Protein 9BHB (pdb70)

InterPro domains:
  IPR004258 Duffy-binding-like domain [PF03011] (583-726)
  IPR004258 Duffy-binding-like domain [PF03011] (2846-2983)
  IPR008602 Duffy-antigen binding domain [PF05424] (123-313)
  IPR008602 Duffy-antigen binding domain [PF05424] (848-1027)
  IPR008602 Duffy-antigen binding domain [PF05424] (1349-1520)
  IPR008602 Duffy-antigen binding domain [PF05424] (1757-1921)
  IPR008602 Duffy-antigen binding domain [PF05424] (2308-2536)
  IPR029210 Plasmodium falciparum erythrocyte membrane protein-1, N-terminal segment [PF15447] (22-56)
  IPR029211 Plasmodium falciparum erythrocyte membrane protein 1, acidic terminal segment [PF15445] (3129-3553)
  IPR041480 Cysteine-rich interdomain region 1 gamma [PF18562] (2778-2829)
  IPR042202 Duffy-antigen binding superfamily [G3DSA:1.20.1310.20] (93-287)
  IPR042202 Duffy-antigen binding superfamily [G3DSA:1.20.1310.20] (812-1019)
  IPR042202 Duffy-antigen binding superfamily [G3DSA:1.20.1310.20] (1307-1506)
  IPR042202 Duffy-antigen binding superfamily [G3DSA:1.20.1310.20] (1717-1913)
  IPR042202 Duffy-antigen binding superfamily [G3DSA:1.20.1310.20] (2254-2545)
  IPR044932 Plasmodium falciparum erythrocyte membrane protein 1, acidic terminal segment superfamily [G3DSA:1.10.1900.40] (3273-3331)
  IPR044932 Plasmodium falciparum erythrocyte membrane protein 1, acidic terminal segment superfamily [G3DSA:1.10.1900.40] (3382-3453)
  IPR049158 PfEMP1, CIDRalpha1 domain [PF21807] (514-568)
  IPR054595 Duffy-binding-like domain, C-terminal subdomain [PF22672] (317-472)
  IPR054595 Duffy-binding-like domain, C-terminal subdomain [PF22672] (1941-2045)

Foldseek 3Di:
DAWEKDAADEDAAQDKDKIKIADDDDQLLQWKKFKWWFAVPPDIHTAWIAGSANPDIDGDPVCPPFWDWDADRVRRMIMIIGGRHHQRRQTKMKMFIFDPDPVRGDGDDIHPIYGYHYD/DAWEWVQAEAAAAAQAKDKTKIFAPFWFFQQKWKWWAFPPDDIDTAGGRLADGDPPHDPQFGWDDTTRMIMTMGGRHDPRRQTWMKMWGQGPDPPTDTDIYPTHGYHHHDD/DLVVVVLVLVLVVLLVLLVVVVPLVVLVVVLVVSVVVVVVSPPPQLDDARPPSVCVNCVPVVDCVSVVVSVVLLVVLVVVVCNNVVSVSVSSVVVSVD

Sequence (328 aa):
VQLVQSGGALVRPGGSLRLSCAASGFDFSDFEMNWVRQAPGKGLEWISYISKISAASFYADSVEGRFTISRDNTKNLLWLEMTSLRDEDTAVYYCARDLPGYLERVFDLWGQGTLVSVSIVLTQSPATLSLSPGEDATLSCRASQSVGSALAWYQHRPGQSPRLLIYDASTRATGIPARFSGSGSGTEFTLTVSSLTSEDFAVYYCQEYKNSVPPTWTFGQGTKVEIKRTSFYAFFDLWVKNLLIDSINWKNNCKCFENWAKTKENEWKKVKYKKLNNHFQGYFFHVMKELNKEEKWYKLMEDLKEKIDSSNGAIKVLFDHLKDIAER

GO terms:
  GO:0050839 cell adhesion molecule binding (F, TAS)
  GO:0020002 host cell plasma membrane (C, TAS)
  GO:0020030 infected host cell surface knob (C, TAS)
  GO:0020013 symbiont-mediated perturbation of host erythrocyte aggregation (P, TAS)
  GO:0020033 antigenic variation (P, TAS)
  GO:0020035 adhesion of symbiont to microvasculature (P, TAS)
  GO:0098609 cell-cell adhesion (P, TAS)

Solvent-accessible surface area: 15665 Å² total; per-residue (Å²): 109,101,7,64,13,62,28,51,40,117,16,156,64,59,24,82,36,156,2,28,0,38,6,59,67,44,92,2,44,72,28,4,0,0,0,0,27,28,27,96,90,164,9,9,56,14,0,0,0,3,0,46,74,66,13,8,48,24,55,11,138,53,0,113,85,20,4,64,6,36,24,38,55,113,131,54,37,0,54,0,49,2,74,52,3,120,101,116,1,39,0,33,0,16,0,0,22,1,32,81,35,9,45,55,2,0,0,30,41,18,2,107,14,3,98,0,31,19,74,26,95,2,59,12,67,30,47,78,39,58,31,38,73,52,49,96,4,86,5,24,0,127,6,70,101,80,16,22,60,18,0,0,0,0,1,28,44,103,86,91,29,4,56,5,0,0,53,40,1,76,39,116,3,143,66,12,62,86,67,2,56,12,64,27,77,32,55,88,1,38,0,52,0,35,66,3,62,97,93,2,22,2,33,0,9,0,0,0,10,45,74,28,5,56,13,50,13,43,20,7,128,18,0,85,1,57,84,100,213,184,118,123,141,51,105,23,14,97,24,0,22,68,0,0,21,50,0,2,79,92,51,99,157,66,162,86,7,90,100,39,13,113,68,26,44,73,65,22,139,171,27,147,178,148,26,9,64,93,26,0,54,4,0,0,5,26,0,0,106,98,20,98,127,11,126,47,3,103,100,0,10,64,34,0,94,110,46,38,110,92,81,150,56,1,0,100,27,0,10,53,11,0,140,58,43,12,124,202

Structure (mmCIF, N/CA/C/O backbone):
data_9BHB
#
_entry.id   9BHB
#
_cell.length_a   1.00
_cell.length_b   1.00
_cell.length_c   1.00
_cell.angle_alpha   90.00
_cell.angle_beta   90.00
_cell.angle_gamma   90.00
#
_symmetry.space_group_name_H-M   'P 1'
#
loop_
_entity.id
_entity.type
_entity.pdbx_description
1 polymer 'C74 heavy chain'
2 polymer 'C74 kappa chain'
3 polymer 'Erythrocyte membrane protein 1, PfEMP1'
#
loop_
_atom_site.group_PDB
_atom_site.id
_atom_site.type_symbol
_atom_site.label_atom_id
_atom_site.label_alt_id
_atom_site.label_comp_id
_atom_site.label_asym_id
_atom_site.label_entity_id
_atom_site.label_seq_id
_atom_site.pdbx_PDB_ins_code
_atom_site.Cartn_x
_atom_site.Cartn_y
_atom_site.Cartn_z
_atom_site.occupancy
_atom_site.B_iso_or_equiv
_atom_site.auth_seq_id
_atom_site.auth_comp_id
_atom_site.auth_asym_id
_atom_site.auth_atom_id
_atom_site.pdbx_PDB_model_num
ATOM 1 N N . VAL A 1 2 ? 108.594 129.788 133.035 1.00 49.81 2 VAL H N 1
ATOM 2 C CA . VAL A 1 2 ? 110.014 129.486 132.907 1.00 47.72 2 VAL H CA 1
ATOM 3 C C . VAL A 1 2 ? 110.615 129.068 134.259 1.00 47.31 2 VAL H C 1
ATOM 4 O O . VAL A 1 2 ? 110.525 129.786 135.256 1.00 50.06 2 VAL H O 1
ATOM 8 N N . GLN A 1 3 ? 111.209 127.876 134.280 1.00 43.39 3 GLN H N 1
ATOM 9 C CA . GLN A 1 3 ? 111.644 127.247 135.519 1.00 42.81 3 GLN H CA 1
ATOM 10 C C . GLN A 1 3 ? 112.594 126.108 135.185 1.00 42.72 3 GLN H C 1
ATOM 11 O O . GLN A 1 3 ? 112.342 125.344 134.254 1.00 47.45 3 GLN H O 1
ATOM 17 N N . LEU A 1 4 ? 113.683 126.002 135.945 1.00 39.40 4 LEU H N 1
ATOM 18 C CA . LEU A 1 4 ? 114.647 124.911 135.812 1.00 37.43 4 LEU H CA 1
ATOM 19 C C . LEU A 1 4 ? 114.813 124.250 137.173 1.00 37.48 4 LEU H C 1
ATOM 20 O O . LEU A 1 4 ? 115.402 124.838 138.084 1.00 38.19 4 LEU H O 1
ATOM 25 N N . VAL A 1 5 ? 114.306 123.027 137.307 1.00 38.77 5 VAL H N 1
ATOM 26 C CA . VAL A 1 5 ? 114.283 122.305 138.575 1.00 37.24 5 VAL H CA 1
ATOM 27 C C . VAL A 1 5 ? 115.293 121.171 138.491 1.00 41.90 5 VAL H C 1
ATOM 28 O O . VAL A 1 5 ? 115.203 120.314 137.605 1.00 44.64 5 VAL H O 1
ATOM 32 N N . GLN A 1 6 ? 116.243 121.155 139.419 1.00 41.07 6 GLN H N 1
ATOM 33 C CA . GLN A 1 6 ? 117.324 120.185 139.389 1.00 39.59 6 GLN H CA 1
ATOM 34 C C . GLN A 1 6 ? 116.952 118.950 140.207 1.00 41.14 6 GLN H C 1
ATOM 35 O O . GLN A 1 6 ? 115.800 118.763 140.605 1.00 46.34 6 GLN H O 1
ATOM 41 N N . SER A 1 7 ? 117.933 118.084 140.460 1.00 38.47 7 SER H N 1
ATOM 42 C CA . SER A 1 7 ? 117.685 116.794 141.089 1.00 45.87 7 SER H CA 1
ATOM 43 C C . SER A 1 7 ? 117.976 116.771 142.583 1.00 51.33 7 SER H C 1
ATOM 44 O O . SER A 1 7 ? 117.647 115.779 143.243 1.00 51.39 7 SER H O 1
ATOM 47 N N . GLY A 1 8 ? 118.582 117.812 143.128 1.00 50.11 8 GLY H N 1
ATOM 48 C CA . GLY A 1 8 ? 118.938 117.770 144.538 1.00 48.25 8 GLY H CA 1
ATOM 49 C C . GLY A 1 8 ? 120.290 117.127 144.767 1.00 49.60 8 GLY H C 1
ATOM 50 O O . GLY A 1 8 ? 120.773 116.317 143.977 1.00 51.29 8 GLY H O 1
ATOM 51 N N . GLY A 1 9 ? 120.912 117.496 145.887 1.00 48.68 9 GLY H N 1
ATOM 52 C CA . GLY A 1 9 ? 122.265 117.065 146.158 1.00 49.46 9 GLY H CA 1
ATOM 53 C C . GLY A 1 9 ? 122.367 115.599 146.530 1.00 52.82 9 GLY H C 1
ATOM 54 O O . GLY A 1 9 ? 121.390 114.953 146.908 1.00 58.83 9 GLY H O 1
ATOM 55 N N . ALA A 1 10 ? 123.584 115.071 146.415 1.00 49.92 10 ALA H N 1
ATOM 56 C CA . ALA A 1 10 ? 123.835 113.671 146.719 1.00 51.15 10 ALA H CA 1
ATOM 57 C C . ALA A 1 10 ? 125.277 113.495 147.172 1.00 53.40 10 ALA H C 1
ATOM 58 O O . ALA A 1 10 ? 126.175 114.217 146.733 1.00 50.49 10 ALA H O 1
ATOM 60 N N . LEU A 1 11 ? 125.483 112.517 148.049 1.00 57.72 11 LEU H N 1
ATOM 61 C CA . LEU A 1 11 ? 126.799 112.172 148.569 1.00 57.27 11 LEU H CA 1
ATOM 62 C C . LEU A 1 11 ? 127.375 111.024 147.752 1.00 56.95 11 LEU H C 1
ATOM 63 O O . LEU A 1 11 ? 126.703 110.009 147.542 1.00 60.51 11 LEU H O 1
ATOM 68 N N . VAL A 1 12 ? 128.613 111.187 147.294 1.00 53.95 12 VAL H N 1
ATOM 69 C CA . VAL A 1 12 ? 129.256 110.215 146.422 1.00 57.19 12 VAL H CA 1
ATOM 70 C C . VAL A 1 12 ? 130.698 110.026 146.883 1.00 56.24 12 VAL H C 1
ATOM 71 O O . VAL A 1 12 ? 131.330 110.947 147.404 1.00 56.25 12 VAL H O 1
ATOM 75 N N . ARG A 1 13 ? 131.192 108.797 146.764 1.00 56.92 13 ARG H N 1
ATOM 76 C CA . ARG A 1 13 ? 132.573 108.507 147.110 1.00 57.63 13 ARG H CA 1
ATOM 77 C C . ARG A 1 13 ? 133.497 108.948 145.972 1.00 58.07 13 ARG H C 1
ATOM 78 O O . ARG A 1 13 ? 133.061 109.038 144.822 1.00 61.12 13 ARG H O 1
ATOM 86 N N . PRO A 1 14 ? 134.761 109.280 146.270 1.00 56.21 14 PRO H N 1
ATOM 87 C CA . PRO A 1 14 ? 135.680 109.689 145.198 1.00 56.70 14 PRO H CA 1
ATOM 88 C C . PRO A 1 14 ? 135.992 108.544 144.248 1.00 60.89 14 PRO H C 1
ATOM 89 O O . PRO A 1 14 ? 136.076 107.381 144.650 1.00 62.71 14 PRO H O 1
ATOM 93 N N . GLY A 1 15 ? 136.157 108.888 142.974 1.00 59.82 15 GLY H N 1
ATOM 94 C CA . GLY A 1 15 ? 136.268 107.899 141.927 1.00 58.52 15 GLY H CA 1
ATOM 95 C C . GLY A 1 15 ? 134.952 107.310 141.473 1.00 60.74 15 GLY H C 1
ATOM 96 O O . GLY A 1 15 ? 134.955 106.421 140.614 1.00 63.33 15 GLY H O 1
ATOM 97 N N . GLY A 1 16 ? 133.827 107.777 142.017 1.00 59.40 16 GLY H N 1
ATOM 98 C CA . GLY A 1 16 ? 132.526 107.240 141.693 1.00 58.94 16 GLY H CA 1
ATOM 99 C C . GLY A 1 16 ? 131.841 107.999 140.570 1.00 60.26 16 GLY H C 1
ATOM 100 O O . GLY A 1 16 ? 132.449 108.781 139.837 1.00 60.93 16 GLY H O 1
ATOM 101 N N . SER A 1 17 ? 130.540 107.754 140.445 1.00 55.19 17 SER H N 1
ATOM 102 C CA . SER A 1 17 ? 129.736 108.329 139.379 1.00 53.79 17 SER H CA 1
ATOM 103 C C . SER A 1 17 ? 128.450 108.908 139.946 1.00 51.51 17 SER H C 1
ATOM 104 O O . SER A 1 17 ? 127.957 108.469 140.988 1.00 52.54 17 SER H O 1
ATOM 107 N N . LEU A 1 18 ? 127.913 109.904 139.246 1.00 47.44 18 LEU H N 1
ATOM 108 C CA . LEU A 1 18 ? 126.679 110.562 139.648 1.00 46.00 18 LEU H CA 1
ATOM 109 C C . LEU A 1 18 ? 126.028 111.152 138.407 1.00 44.26 18 LEU H C 1
ATOM 110 O O . LEU A 1 18 ? 126.719 111.637 137.513 1.00 45.44 18 LEU H O 1
ATOM 115 N N . ARG A 1 19 ? 124.707 111.075 138.331 1.00 43.00 19 ARG H N 1
ATOM 116 C CA . ARG A 1 19 ? 123.962 111.627 137.206 1.00 39.91 19 ARG H CA 1
ATOM 117 C C . ARG A 1 19 ? 123.072 112.754 137.711 1.00 39.79 19 ARG H C 1
ATOM 118 O O . ARG A 1 19 ? 122.056 112.502 138.367 1.00 43.52 19 ARG H O 1
ATOM 126 N N . LEU A 1 20 ? 123.450 113.990 137.406 1.00 35.55 20 LEU H N 1
ATOM 127 C CA . LEU A 1 20 ? 122.589 115.115 137.718 1.00 33.42 20 LEU H CA 1
ATOM 128 C C . LEU A 1 20 ? 121.465 115.220 136.699 1.00 32.23 20 LEU H C 1
ATOM 129 O O . LEU A 1 20 ? 121.542 114.690 135.591 1.00 37.58 20 LEU H O 1
ATOM 134 N N . SER A 1 21 ? 120.407 115.916 137.093 1.00 30.99 21 SER H N 1
ATOM 135 C CA . SER A 1 21 ? 119.259 116.137 136.233 1.00 33.54 21 SER H CA 1
ATOM 136 C C . SER A 1 21 ? 118.852 117.593 136.355 1.00 35.86 21 SER H C 1
ATOM 137 O O . SER A 1 21 ? 119.164 118.262 137.341 1.00 42.35 21 SER H O 1
ATOM 140 N N . CYS A 1 22 ? 118.167 118.089 135.330 1.00 31.09 22 CYS H N 1
ATOM 141 C CA . CYS A 1 22 ? 117.688 119.467 135.341 1.00 31.57 22 CYS H CA 1
ATOM 142 C C . CYS A 1 22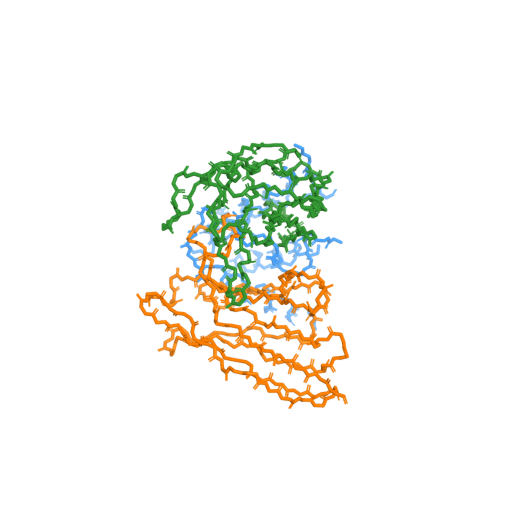 ? 116.436 119.513 134.472 1.00 36.28 22 CYS H C 1
ATOM 143 O O . CYS A 1 22 ? 116.531 119.641 133.250 1.00 41.77 22 CYS H O 1
ATOM 146 N N . ALA A 1 23 ? 115.276 119.408 135.107 1.00 36.97 23 ALA H N 1
ATOM 147 C CA . ALA A 1 23 ? 114.007 119.384 134.396 1.00 38.20 23 ALA H CA 1
ATOM 148 C C . ALA A 1 23 ? 113.535 120.813 134.180 1.00 39.01 23 ALA H C 1
ATOM 149 O O . ALA A 1 23 ? 113.355 121.564 135.144 1.00 41.89 23 ALA H O 1
ATOM 151 N N . ALA A 1 24 ? 113.335 121.187 132.924 1.00 40.75 24 ALA H N 1
ATOM 152 C CA . ALA A 1 24 ? 112.914 122.533 132.578 1.00 43.77 24 ALA H CA 1
ATOM 153 C C . ALA A 1 24 ? 111.422 122.564 132.283 1.00 46.22 24 ALA H C 1
ATOM 154 O O . ALA A 1 24 ? 110.839 121.580 131.822 1.00 48.34 24 ALA H O 1
ATOM 156 N N . SER A 1 25 ? 110.807 123.712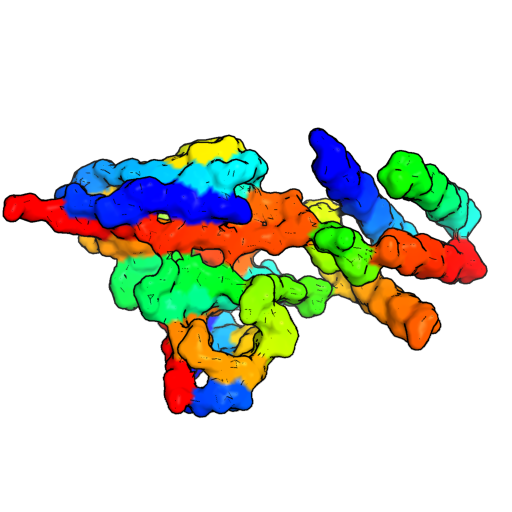 132.557 1.00 46.71 25 SER H N 1
ATOM 157 C CA . SER A 1 25 ? 109.373 123.870 132.382 1.00 48.38 25 SER H CA 1
ATOM 158 C C . SER A 1 25 ? 109.075 125.304 131.975 1.00 47.64 25 SER H C 1
ATOM 159 O O . SER A 1 25 ? 109.866 126.216 132.219 1.00 49.71 25 SER H O 1
ATOM 162 N N . GLY A 1 26 ? 107.919 125.490 131.345 1.00 45.93 26 GLY H N 1
ATOM 163 C CA . GLY A 1 26 ? 107.435 126.806 131.000 1.00 45.15 26 GLY H CA 1
ATOM 164 C C . GLY A 1 26 ? 107.888 127.340 129.661 1.00 48.36 26 GLY H C 1
ATOM 165 O O . GLY A 1 26 ? 107.392 128.390 129.235 1.00 53.83 26 GLY H O 1
ATOM 166 N N . PHE A 1 27 ? 108.803 126.659 128.977 1.00 48.22 27 PHE H N 1
ATOM 167 C CA . PHE A 1 27 ? 109.268 127.111 127.674 1.00 51.86 27 PHE H CA 1
ATOM 168 C C . PHE A 1 27 ? 109.560 125.892 126.808 1.00 50.98 27 PHE H C 1
ATOM 169 O O . PHE A 1 27 ? 109.337 124.747 127.212 1.00 49.53 27 PHE H O 1
ATOM 177 N N . ASP A 1 28 ? 110.072 126.152 125.609 1.00 52.70 28 ASP H N 1
ATOM 178 C CA . ASP A 1 28 ? 110.450 125.098 124.678 1.00 53.73 28 ASP H CA 1
ATOM 179 C C . ASP A 1 28 ? 111.913 124.744 124.909 1.00 51.33 28 ASP H C 1
ATOM 180 O O . ASP A 1 28 ? 112.798 125.584 124.712 1.00 48.73 28 ASP H O 1
ATOM 185 N N . PHE A 1 29 ? 112.162 123.503 125.332 1.00 49.97 29 PHE H N 1
ATOM 186 C CA . PHE A 1 29 ? 113.515 123.056 125.638 1.00 44.89 29 PHE H CA 1
ATOM 187 C C . PHE A 1 29 ? 114.377 122.909 124.396 1.00 47.18 29 PHE H C 1
ATOM 188 O O . PHE A 1 29 ? 115.595 123.093 124.478 1.00 48.12 29 PHE H O 1
ATOM 196 N N . SER A 1 30 ? 113.777 122.582 123.253 1.00 48.67 30 SER H N 1
ATOM 197 C CA . SER A 1 30 ? 114.519 122.413 122.013 1.00 48.21 30 SER H CA 1
ATOM 198 C C . SER A 1 30 ? 115.035 123.726 121.447 1.00 45.50 30 SER H C 1
ATOM 199 O O . SER A 1 30 ? 115.954 123.707 120.625 1.00 48.86 30 SER H O 1
ATOM 202 N N . ASP A 1 31 ? 114.470 124.853 121.862 1.00 45.23 31 ASP H N 1
ATOM 203 C CA . ASP A 1 31 ? 114.784 126.157 121.302 1.00 48.24 31 ASP H CA 1
ATOM 204 C C . ASP A 1 31 ? 115.859 126.881 122.112 1.00 47.76 31 ASP H C 1
ATOM 205 O O . ASP A 1 31 ? 116.243 128.002 121.767 1.00 46.23 31 ASP H O 1
ATOM 210 N N . PHE A 1 32 ? 116.379 126.260 123.167 1.00 45.99 32 PHE H N 1
ATOM 211 C CA . PHE A 1 32 ? 117.291 126.939 124.077 1.00 40.92 32 PHE H CA 1
ATOM 212 C C . PHE A 1 32 ? 118.532 126.094 124.313 1.00 40.76 32 PHE H C 1
ATOM 213 O O . PHE A 1 32 ? 118.435 124.880 124.520 1.00 37.93 32 PHE H O 1
ATOM 221 N N . GLU A 1 33 ? 119.693 126.742 124.273 1.00 39.72 33 GLU H N 1
ATOM 222 C CA . GLU A 1 33 ? 120.954 126.092 124.594 1.00 33.25 33 GLU H CA 1
ATOM 223 C C . GLU A 1 33 ? 121.103 125.985 126.104 1.00 34.57 33 GLU H C 1
ATOM 224 O O . GLU A 1 33 ? 120.686 126.878 126.845 1.00 36.15 33 GLU H O 1
ATOM 230 N N . MET A 1 34 ? 121.708 124.896 126.559 1.00 31.00 34 MET H N 1
ATOM 231 C CA . MET A 1 34 ? 121.799 124.603 127.980 1.00 24.51 34 MET H CA 1
ATOM 232 C C . MET A 1 34 ? 123.243 124.673 128.455 1.00 22.45 34 MET H C 1
ATOM 233 O O . MET A 1 34 ? 124.185 124.607 127.665 1.00 28.00 34 MET H O 1
ATOM 238 N N . ASN A 1 35 ? 123.404 124.800 129.770 1.00 22.54 35 ASN H N 1
ATOM 239 C CA . ASN A 1 35 ? 124.699 125.068 130.377 1.00 21.62 35 ASN H CA 1
ATOM 240 C C . ASN A 1 35 ? 124.761 124.429 131.755 1.00 23.64 35 ASN H C 1
ATOM 241 O O . ASN A 1 35 ? 123.737 124.150 132.380 1.00 28.25 35 ASN H O 1
ATOM 246 N N . TRP A 1 36 ? 125.984 124.192 132.219 1.00 20.92 36 TRP H N 1
ATOM 247 C CA . TRP A 1 36 ? 126.242 123.756 133.583 1.00 20.68 36 TRP H CA 1
ATOM 248 C C . TRP A 1 36 ? 127.306 124.671 134.162 1.00 23.31 36 TRP H C 1
ATOM 249 O O . TRP A 1 36 ? 128.362 124.856 133.552 1.00 23.61 36 TRP H O 1
ATOM 260 N N . VAL A 1 37 ? 127.025 125.259 135.322 1.00 26.64 37 VAL H N 1
ATOM 261 C CA . VAL A 1 37 ? 127.930 126.194 135.980 1.00 25.57 37 VAL H CA 1
ATOM 262 C C . VAL A 1 37 ? 128.223 125.656 137.374 1.00 26.07 37 VAL H C 1
ATOM 263 O O . VAL A 1 37 ? 127.302 125.273 138.100 1.00 29.32 37 VAL H O 1
ATOM 267 N N . ARG A 1 38 ? 129.500 125.617 137.738 1.00 27.22 38 ARG H N 1
ATOM 268 C CA . ARG A 1 38 ? 129.959 124.993 138.971 1.00 29.65 38 ARG H CA 1
ATOM 269 C C . ARG A 1 38 ? 130.485 126.053 139.929 1.00 32.69 38 ARG H C 1
ATOM 270 O O . ARG A 1 38 ? 131.236 126.943 139.521 1.00 34.41 38 ARG H O 1
ATOM 278 N N . GLN A 1 39 ? 130.094 125.956 141.199 1.00 34.01 39 GLN H N 1
ATOM 279 C CA . GLN A 1 39 ? 130.580 126.856 142.243 1.00 35.14 39 GLN H CA 1
ATOM 280 C C . GLN A 1 39 ? 131.122 126.040 143.408 1.00 37.57 39 GLN H C 1
ATOM 281 O O . GLN A 1 39 ? 130.348 125.466 144.180 1.00 38.07 39 GLN H O 1
ATOM 287 N N . ALA A 1 40 ? 132.443 126.001 143.539 1.00 41.71 40 ALA H N 1
ATOM 288 C CA . ALA A 1 40 ? 133.067 125.413 144.711 1.00 42.46 40 ALA H CA 1
ATOM 289 C C . ALA A 1 40 ? 132.843 126.321 145.923 1.00 48.24 40 ALA H C 1
ATOM 290 O O . ALA A 1 40 ? 132.587 127.517 145.762 1.00 52.46 40 ALA H O 1
ATOM 292 N N . PRO A 1 41 ? 132.886 125.772 147.142 1.00 47.90 41 PRO H N 1
ATOM 293 C CA . PRO A 1 41 ? 132.742 126.618 148.341 1.00 50.39 41 PRO H CA 1
ATOM 294 C C . PRO A 1 41 ? 133.898 127.598 148.484 1.00 53.13 41 PRO H C 1
ATOM 295 O O . PRO A 1 41 ? 135.055 127.201 148.629 1.00 53.09 41 PRO H O 1
ATOM 299 N N . GLY A 1 42 ? 133.570 128.885 148.446 1.00 53.83 42 GLY H N 1
ATOM 300 C CA . GLY A 1 42 ? 134.559 129.943 148.550 1.00 58.75 42 GLY H CA 1
ATOM 301 C C . GLY A 1 42 ? 135.512 130.041 147.379 1.00 63.80 42 GLY H C 1
ATOM 302 O O . GLY A 1 42 ? 136.700 130.326 147.577 1.00 71.80 42 GLY H O 1
ATOM 303 N N . LYS A 1 43 ? 135.027 129.808 146.161 1.00 56.18 43 LYS H N 1
ATOM 304 C CA . LYS A 1 43 ? 135.887 129.905 144.989 1.00 55.48 43 LYS H CA 1
ATOM 305 C C . LYS A 1 43 ? 135.244 130.773 143.912 1.00 55.76 43 LYS H C 1
ATOM 306 O O . LYS A 1 43 ? 135.943 131.463 143.162 1.00 58.41 43 LYS H O 1
ATOM 312 N N . GLY A 1 44 ? 133.917 130.764 143.840 1.00 49.07 44 GLY H N 1
ATOM 313 C CA . GLY A 1 44 ? 133.199 131.534 142.843 1.00 42.16 44 GLY H CA 1
ATOM 314 C C . GLY A 1 44 ? 132.645 130.661 141.734 1.00 42.86 44 GLY H C 1
ATOM 315 O O . GLY A 1 44 ? 132.823 129.440 141.702 1.00 43.66 44 GLY H O 1
ATOM 316 N N . LEU A 1 45 ? 131.951 131.318 140.808 1.00 38.49 45 LEU H N 1
ATOM 317 C CA . LEU A 1 45 ? 131.299 130.623 139.708 1.00 31.95 45 LEU H CA 1
ATOM 318 C C . LEU A 1 45 ? 132.317 130.196 138.661 1.00 28.45 45 LEU H C 1
ATOM 319 O O . LEU A 1 45 ? 133.340 130.853 138.455 1.00 29.39 45 LEU H O 1
ATOM 324 N N . GLU A 1 46 ? 132.022 129.083 137.992 1.00 27.56 46 GLU H N 1
ATOM 325 C CA . GLU A 1 46 ? 132.943 128.510 137.015 1.00 25.68 46 GLU H CA 1
ATOM 326 C C . GLU A 1 46 ? 132.155 127.620 136.068 1.00 27.72 46 GLU H C 1
ATOM 327 O O . GLU A 1 46 ? 131.597 126.606 136.496 1.00 31.27 46 GLU H O 1
ATOM 333 N N . TRP A 1 47 ? 132.096 128.010 134.797 1.00 25.89 47 TRP H N 1
ATOM 334 C CA . TRP A 1 47 ? 131.386 127.245 133.781 1.00 23.65 47 TRP H CA 1
ATOM 335 C C . TRP A 1 47 ? 132.101 125.926 133.513 1.00 27.15 47 TRP H C 1
ATOM 336 O O . TRP A 1 47 ? 133.331 125.879 133.437 1.00 30.22 47 TRP H O 1
ATOM 347 N N . ILE A 1 48 ? 131.331 124.845 133.363 1.00 26.32 48 ILE H N 1
ATOM 348 C CA . ILE A 1 48 ? 131.951 123.546 133.115 1.00 25.38 48 ILE H CA 1
ATOM 349 C C . ILE A 1 48 ? 131.438 122.862 131.850 1.00 22.90 48 ILE H C 1
ATOM 350 O O . ILE A 1 48 ? 132.161 122.067 131.244 1.00 26.70 48 ILE H O 1
ATOM 355 N N . SER A 1 49 ? 130.210 123.151 131.426 1.00 20.84 49 SER H N 1
ATOM 356 C CA . SER A 1 49 ? 129.665 122.427 130.284 1.00 21.02 49 SER H CA 1
ATOM 357 C C . SER A 1 49 ? 128.692 123.296 129.505 1.00 22.96 49 SER H C 1
ATOM 358 O O . SER A 1 49 ? 128.163 124.286 130.012 1.00 24.79 49 SER H O 1
ATOM 361 N N . TYR A 1 50 ? 128.477 122.909 128.251 1.00 21.72 50 TYR H N 1
ATOM 362 C CA . TYR A 1 50 ? 127.510 123.550 127.375 1.00 20.13 50 TYR H CA 1
ATOM 363 C C . TYR A 1 50 ? 127.029 122.503 126.386 1.00 22.30 50 TYR H C 1
ATOM 364 O O . TYR A 1 50 ? 127.806 121.661 125.935 1.00 26.73 50 TYR H O 1
ATOM 373 N N . ILE A 1 51 ? 125.742 122.553 126.056 1.00 21.32 51 ILE H N 1
ATOM 374 C CA . ILE A 1 51 ? 125.198 121.756 124.966 1.00 23.50 51 ILE H CA 1
ATOM 375 C C . ILE A 1 51 ? 124.284 122.669 124.161 1.00 28.85 51 ILE H C 1
ATOM 376 O O . ILE A 1 51 ? 123.733 123.643 124.682 1.00 29.76 51 ILE H O 1
ATOM 381 N N . SER A 1 52 ? 124.172 122.388 122.868 1.00 32.33 52 SER H N 1
ATOM 382 C CA . SER A 1 52 ? 123.425 123.240 121.962 1.00 32.35 52 SER H CA 1
ATOM 383 C C . SER A 1 52 ? 121.943 122.870 121.986 1.00 36.49 52 SER H C 1
ATOM 384 O O . SER A 1 52 ? 121.473 122.141 122.863 1.00 38.03 52 SER H O 1
ATOM 387 N N . LYS A 1 53 A 121.191 123.410 121.018 1.00 37.49 52 LYS H N 1
ATOM 388 C CA . LYS A 1 53 A 119.766 123.105 120.904 1.00 38.57 52 LYS H CA 1
ATOM 389 C C . LYS A 1 53 A 119.536 121.639 120.579 1.00 38.98 52 LYS H C 1
ATOM 390 O O . LYS A 1 53 A 118.566 121.036 121.049 1.00 43.70 52 LYS H O 1
ATOM 396 N N . ILE A 1 54 ? 120.419 121.057 119.775 1.00 40.03 53 ILE H N 1
ATOM 397 C CA . ILE A 1 54 ? 120.462 119.628 119.510 1.00 41.55 53 ILE H CA 1
ATOM 398 C C . ILE A 1 54 ? 121.836 119.241 120.045 1.00 42.86 53 ILE H C 1
ATOM 399 O O . ILE A 1 54 ? 122.560 120.099 120.559 1.00 44.87 53 ILE H O 1
ATOM 404 N N . SER A 1 55 ? 122.224 117.974 119.943 1.00 43.24 54 SER H N 1
ATOM 405 C CA . SER A 1 55 ? 123.532 117.544 120.413 1.00 44.40 54 SER H CA 1
ATOM 406 C C . SER A 1 55 ? 124.633 117.747 119.372 1.00 43.54 54 SER H C 1
ATOM 407 O O . SER A 1 55 ? 125.624 117.008 119.382 1.00 43.81 54 SER H O 1
ATOM 410 N N . ALA A 1 56 ? 124.471 118.721 118.470 1.00 40.78 55 ALA H N 1
ATOM 411 C CA . ALA A 1 56 ? 125.469 118.975 117.436 1.00 44.02 55 ALA H CA 1
ATOM 412 C C . ALA A 1 56 ? 126.752 119.547 118.023 1.00 43.69 55 ALA H C 1
ATOM 413 O O . ALA A 1 56 ? 127.845 119.298 117.503 1.00 44.38 55 ALA H O 1
ATOM 415 N N . ALA A 1 57 ? 126.644 120.320 119.101 1.00 40.08 56 ALA H N 1
ATOM 416 C CA . ALA A 1 57 ? 127.821 120.889 119.736 1.00 35.06 56 ALA H CA 1
ATOM 417 C C . ALA A 1 57 ? 127.759 120.655 121.233 1.00 33.49 56 ALA H C 1
ATOM 418 O O . ALA A 1 57 ? 126.707 120.815 121.853 1.00 34.61 56 ALA H O 1
ATOM 420 N N . SER A 1 58 ? 128.899 120.282 121.800 1.00 30.10 57 SER H N 1
ATOM 421 C CA . SER A 1 58 ? 129.052 120.088 123.232 1.00 23.57 57 SER H CA 1
ATOM 422 C C . SER A 1 58 ? 130.435 120.574 123.624 1.00 26.10 57 SER H C 1
ATOM 423 O O . SER A 1 58 ? 131.434 120.121 123.061 1.00 30.68 57 SER H O 1
ATOM 426 N N . PHE A 1 59 ? 130.491 121.491 124.580 1.00 24.62 58 PHE H N 1
ATOM 427 C CA . PHE A 1 59 ? 131.741 122.101 124.999 1.00 24.36 58 PHE H CA 1
ATOM 428 C C . PHE A 1 59 ? 131.950 121.865 126.486 1.00 24.28 58 PHE H C 1
ATOM 429 O O . PHE A 1 59 ? 130.994 121.777 127.256 1.00 25.39 58 PHE H O 1
ATOM 437 N N . TYR A 1 60 ? 133.215 121.752 126.876 1.00 26.69 59 TYR H N 1
ATOM 438 C CA . TYR A 1 60 ? 133.597 121.477 128.251 1.00 25.01 59 TYR H CA 1
ATOM 439 C C . TYR A 1 60 ? 134.716 122.421 128.659 1.00 29.17 59 TYR H C 1
ATOM 440 O O . TYR A 1 60 ? 135.474 122.917 127.823 1.00 34.58 59 TYR H O 1
ATOM 449 N N . ALA A 1 61 ? 134.808 122.671 129.961 1.00 26.95 60 ALA H N 1
ATOM 450 C CA . ALA A 1 61 ? 135.946 123.394 130.501 1.00 32.14 60 ALA H CA 1
ATOM 451 C C . ALA A 1 61 ? 137.196 122.524 130.427 1.00 42.14 60 ALA H C 1
ATOM 452 O O . ALA A 1 61 ? 137.121 121.302 130.290 1.00 42.76 60 ALA H O 1
ATOM 454 N N . ASP A 1 62 ? 138.362 123.171 130.510 1.00 47.18 61 ASP H N 1
ATOM 455 C CA . ASP A 1 62 ? 139.623 122.443 130.404 1.00 49.84 61 ASP H CA 1
ATOM 456 C C . ASP A 1 62 ? 139.859 121.487 131.567 1.00 50.48 61 ASP H C 1
ATOM 457 O O . ASP A 1 62 ? 140.574 120.495 131.401 1.00 50.14 61 ASP H O 1
ATOM 462 N N . SER A 1 63 ? 139.257 121.749 132.725 1.00 50.00 62 SER H N 1
ATOM 463 C CA . SER A 1 63 ? 139.436 120.900 133.892 1.00 47.60 62 SER H CA 1
ATOM 464 C C . SER A 1 63 ? 138.480 119.720 133.923 1.00 46.68 62 SER H C 1
ATOM 465 O O . SER A 1 63 ? 138.584 118.884 134.825 1.00 47.74 62 SER H O 1
ATOM 468 N N . VAL A 1 64 ? 137.540 119.634 132.982 1.00 45.21 63 VAL H N 1
ATOM 469 C CA . VAL A 1 64 ? 136.484 118.637 133.057 1.00 44.02 63 VAL H CA 1
ATOM 470 C C . VAL A 1 64 ? 136.405 117.783 131.796 1.00 42.97 63 VAL H C 1
ATOM 471 O O . VAL A 1 64 ? 135.534 116.920 131.698 1.00 40.60 63 VAL H O 1
ATOM 475 N N . GLU A 1 65 ? 137.292 118.008 130.825 1.00 45.45 64 GLU H N 1
ATOM 476 C CA . GLU A 1 65 ? 137.271 117.226 129.593 1.00 43.48 64 GLU H CA 1
ATOM 477 C C . GLU A 1 65 ? 137.726 115.798 129.847 1.00 45.88 64 GLU H C 1
ATOM 478 O O . GLU A 1 65 ? 138.743 115.562 130.504 1.00 47.28 64 GLU H O 1
ATOM 484 N N . GLY A 1 66 ? 136.964 114.846 129.316 1.00 44.22 65 GLY H N 1
ATOM 485 C CA . GLY A 1 66 ? 137.232 113.444 129.499 1.00 43.15 65 GLY H CA 1
ATOM 486 C C . GLY A 1 66 ? 136.566 112.833 130.709 1.00 48.32 65 GLY H C 1
ATOM 487 O O . GLY A 1 66 ? 136.402 111.610 130.757 1.00 53.01 65 GLY H O 1
ATOM 488 N N . ARG A 1 67 ? 136.162 113.647 131.679 1.00 50.42 66 ARG H N 1
ATOM 489 C CA . ARG A 1 67 ? 135.483 113.151 132.865 1.00 45.25 66 ARG H CA 1
ATOM 490 C C . ARG A 1 67 ? 133.979 113.340 132.809 1.00 47.14 66 ARG H C 1
ATOM 491 O O . ARG A 1 67 ? 133.236 112.419 133.157 1.00 46.85 66 ARG H O 1
ATOM 499 N N . PHE A 1 68 ? 133.501 114.507 132.382 1.00 45.81 67 PHE H N 1
ATOM 500 C CA . PHE A 1 68 ? 132.087 114.808 132.505 1.00 39.60 67 PHE H CA 1
ATOM 501 C C . PHE A 1 68 ? 131.460 114.754 131.120 1.00 38.69 67 PHE H C 1
ATOM 502 O O . PHE A 1 68 ? 132.157 114.859 130.109 1.00 39.07 67 PHE H O 1
ATOM 510 N N . THR A 1 69 ? 130.139 114.597 131.074 1.00 37.11 68 THR H N 1
ATOM 511 C CA . THR A 1 69 ? 129.420 114.505 129.807 1.00 37.42 68 THR H CA 1
ATOM 512 C C . THR A 1 69 ? 128.048 115.136 129.964 1.00 33.22 68 THR H C 1
ATOM 513 O O . THR A 1 69 ? 127.247 114.671 130.776 1.00 34.54 68 THR H O 1
ATOM 517 N N . ILE A 1 70 ? 127.768 116.175 129.187 1.00 32.46 69 ILE H N 1
ATOM 518 C CA . ILE A 1 70 ? 126.459 116.817 129.209 1.00 29.06 69 ILE H CA 1
ATOM 519 C C . ILE A 1 70 ? 125.601 116.226 128.097 1.00 30.55 69 ILE H C 1
ATOM 520 O O . ILE A 1 70 ? 126.057 116.056 126.960 1.00 32.06 69 ILE H O 1
ATOM 525 N N . SER A 1 71 ? 124.377 115.845 128.445 1.00 33.49 70 SER H N 1
ATOM 526 C CA . SER A 1 71 ? 123.418 115.310 127.494 1.00 34.57 70 SER H CA 1
ATOM 527 C C . SER A 1 71 ? 122.061 115.925 127.783 1.00 33.86 70 SER H C 1
ATOM 528 O O . SER A 1 71 ? 121.779 116.330 128.912 1.00 39.34 70 SER H O 1
ATOM 531 N N . ARG A 1 72 ? 121.218 115.996 126.760 1.00 33.00 71 ARG H N 1
ATOM 532 C CA . ARG A 1 72 ? 119.887 116.545 126.940 1.00 35.18 71 ARG H CA 1
ATOM 533 C C . ARG A 1 72 ? 118.876 115.645 126.249 1.00 42.03 71 ARG H C 1
ATOM 534 O O . ARG A 1 72 ? 119.202 114.899 125.322 1.00 48.57 71 ARG H O 1
ATOM 542 N N . ASP A 1 73 ? 117.643 115.696 126.743 1.00 45.40 72 ASP H N 1
ATOM 543 C CA . ASP A 1 73 ? 116.513 114.995 126.138 1.00 49.56 72 ASP H CA 1
ATOM 544 C C . ASP A 1 73 ? 115.444 116.048 125.891 1.00 50.68 72 ASP H C 1
ATOM 545 O O . ASP A 1 73 ? 114.653 116.361 126.784 1.00 52.13 72 ASP H O 1
ATOM 550 N N . ASN A 1 74 ? 115.413 116.584 124.679 1.00 49.74 73 ASN H N 1
ATOM 551 C CA . ASN A 1 74 ? 114.563 117.722 124.369 1.00 51.05 73 ASN H CA 1
ATOM 552 C C . ASN A 1 74 ? 113.097 117.353 124.124 1.00 53.95 73 ASN H C 1
ATOM 553 O O . ASN A 1 74 ? 112.294 118.243 123.829 1.00 50.90 73 ASN H O 1
ATOM 558 N N . THR A 1 75 ? 112.736 116.071 124.238 1.00 56.56 74 THR H N 1
ATOM 559 C CA . THR A 1 75 ? 111.339 115.666 124.295 1.00 59.50 74 THR H CA 1
ATOM 560 C C . THR A 1 75 ? 110.870 115.318 125.702 1.00 56.45 74 THR H C 1
ATOM 561 O O . THR A 1 75 ? 109.660 115.275 125.936 1.00 57.06 74 THR H O 1
ATOM 565 N N . LYS A 1 76 ? 111.791 115.074 126.635 1.00 56.54 75 LYS H N 1
ATOM 566 C CA . LYS A 1 76 ? 111.467 114.912 128.045 1.00 56.12 75 LYS H CA 1
ATOM 567 C C . LYS A 1 76 ? 111.889 116.111 128.879 1.00 53.94 75 LYS H C 1
ATOM 568 O O . LYS A 1 76 ? 111.638 116.119 130.090 1.00 52.81 75 LYS H O 1
ATOM 574 N N . ASN A 1 77 ? 112.534 117.107 128.253 1.00 51.37 76 ASN H N 1
ATOM 575 C CA . ASN A 1 77 ? 112.960 118.368 128.876 1.00 47.72 76 ASN H CA 1
ATOM 576 C C . ASN A 1 77 ? 113.895 118.141 130.061 1.00 46.78 76 ASN H C 1
ATOM 577 O O . ASN A 1 77 ? 113.832 118.850 131.065 1.00 50.35 76 ASN H O 1
ATOM 582 N N . LEU A 1 78 ? 114.774 117.150 129.947 1.00 42.46 77 LEU H N 1
ATOM 583 C CA . LEU A 1 78 ? 115.770 116.862 130.970 1.00 41.53 77 LEU H CA 1
ATOM 584 C C . LEU A 1 78 ? 117.163 117.132 130.426 1.00 41.40 77 LEU H C 1
ATOM 585 O O . LEU A 1 78 ? 117.486 116.727 129.306 1.00 44.84 77 LEU H O 1
ATOM 590 N N . LEU A 1 79 ? 117.979 117.811 131.222 1.00 36.06 78 LEU H N 1
ATOM 591 C CA . LEU A 1 79 ? 119.389 118.025 130.934 1.00 30.61 78 LEU H CA 1
ATOM 592 C C . LEU A 1 79 ? 120.199 117.258 131.966 1.00 34.41 78 LEU H C 1
ATOM 593 O O . LEU A 1 79 ? 120.009 117.454 133.170 1.00 38.81 78 LEU H O 1
ATOM 598 N N . TRP A 1 80 ? 121.093 116.390 131.506 1.00 32.57 79 TRP H N 1
ATOM 599 C CA . TRP A 1 80 ? 121.928 115.616 132.412 1.00 31.29 79 TRP H CA 1
ATOM 600 C C . TRP A 1 80 ? 123.373 116.079 132.359 1.00 27.62 79 TRP H C 1
ATOM 601 O O . TRP A 1 80 ? 123.797 116.809 131.463 1.00 27.75 79 TRP H O 1
ATOM 612 N N . LEU A 1 81 ? 124.124 115.634 133.361 1.00 27.48 80 LEU H N 1
ATOM 613 C CA . LEU A 1 81 ? 125.577 115.764 133.410 1.00 26.85 80 LEU H CA 1
ATOM 614 C C . LEU A 1 81 ? 126.074 114.471 134.047 1.00 33.32 80 LEU H C 1
ATOM 615 O O . LEU A 1 81 ? 126.153 114.369 135.273 1.00 35.03 80 LEU H O 1
ATOM 620 N N . GLU A 1 82 ? 126.378 113.481 133.212 1.00 34.75 81 GLU H N 1
ATOM 621 C CA . GLU A 1 82 ? 126.907 112.214 133.700 1.00 35.40 81 GLU H CA 1
ATOM 622 C C . GLU A 1 82 ? 128.320 112.440 134.218 1.00 40.74 81 GLU H C 1
ATOM 623 O O . GLU A 1 82 ? 129.210 112.847 133.465 1.00 41.65 81 GLU H O 1
ATOM 629 N N . MET A 1 83 ? 128.524 112.201 135.508 1.00 45.31 82 MET H N 1
ATOM 630 C CA . MET A 1 83 ? 129.776 112.533 136.166 1.00 44.58 82 MET H CA 1
ATOM 631 C C . MET A 1 83 ? 130.573 111.248 136.336 1.00 50.54 82 MET H C 1
ATOM 632 O O . MET A 1 83 ? 130.008 110.218 136.706 1.00 50.25 82 MET H O 1
ATOM 637 N N . THR A 1 84 A 131.868 111.297 136.034 1.00 52.94 82 THR H N 1
ATOM 638 C CA . THR A 1 84 A 132.693 110.097 136.042 1.00 55.81 82 THR H CA 1
ATOM 639 C C . THR A 1 84 A 134.084 110.447 136.549 1.00 57.10 82 THR H C 1
ATOM 640 O O . THR A 1 84 A 134.645 111.475 136.159 1.00 57.77 82 THR H O 1
ATOM 644 N N . SER A 1 85 B 134.619 109.586 137.427 1.00 58.21 82 SER H N 1
ATOM 645 C CA . SER A 1 85 B 135.942 109.715 138.057 1.00 59.87 82 SER H CA 1
ATOM 646 C C . SER A 1 85 B 136.059 111.030 138.830 1.00 58.55 82 SER H C 1
ATOM 647 O O . SER A 1 85 B 136.873 111.903 138.523 1.00 54.00 82 SER H O 1
ATOM 650 N N . LEU A 1 86 C 135.214 111.147 139.849 1.00 57.13 82 LEU H N 1
ATOM 651 C CA . LEU A 1 86 C 135.091 112.375 140.618 1.00 53.78 82 LEU H CA 1
ATOM 652 C C . LEU A 1 86 C 136.263 112.517 141.579 1.00 56.35 82 LEU H C 1
ATOM 653 O O . LEU A 1 86 C 136.534 111.615 142.376 1.00 61.80 82 LEU H O 1
ATOM 658 N N . ARG A 1 87 ? 136.958 113.646 141.503 1.00 53.30 83 ARG H N 1
ATOM 659 C CA . ARG A 1 87 ? 138.083 113.907 142.386 1.00 56.96 83 ARG H CA 1
ATOM 660 C C . ARG A 1 87 ? 137.587 114.596 143.655 1.00 58.31 83 ARG H C 1
ATOM 661 O O . ARG A 1 87 ? 136.384 114.712 143.895 1.00 55.69 83 ARG H O 1
ATOM 669 N N . ASP A 1 88 ? 138.518 115.058 144.488 1.00 62.20 84 ASP H N 1
ATOM 670 C CA . ASP A 1 88 ? 138.170 115.755 145.718 1.00 62.25 84 ASP H CA 1
ATOM 671 C C . ASP A 1 88 ? 137.921 117.242 145.512 1.00 61.31 84 ASP H C 1
ATOM 672 O O . ASP A 1 88 ? 137.406 117.897 146.424 1.00 60.20 84 ASP H O 1
ATOM 677 N N . GLU A 1 89 ? 138.264 117.786 144.348 1.00 61.91 85 GLU H N 1
ATOM 678 C CA . GLU A 1 89 ? 138.035 119.191 144.048 1.00 58.80 85 GLU H CA 1
ATOM 679 C C . GLU A 1 89 ? 136.702 119.432 143.357 1.00 55.82 85 GLU H C 1
ATOM 680 O O . GLU A 1 89 ? 136.416 120.568 142.966 1.00 52.85 85 GLU H O 1
ATOM 686 N N . ASP A 1 90 ? 135.886 118.394 143.195 1.00 56.90 86 ASP H N 1
ATOM 687 C CA . ASP A 1 90 ? 134.565 118.525 142.603 1.00 52.91 86 ASP H CA 1
ATOM 688 C C . ASP A 1 90 ? 133.462 118.639 143.646 1.00 53.88 86 ASP H C 1
ATOM 689 O O . ASP A 1 90 ? 132.283 118.568 143.290 1.00 50.20 86 ASP H O 1
ATOM 694 N N . THR A 1 91 ? 133.813 118.791 144.923 1.00 55.39 87 THR H N 1
ATOM 695 C CA . THR A 1 91 ? 132.825 119.150 145.934 1.00 48.89 87 THR H CA 1
ATOM 696 C C . THR A 1 91 ? 132.407 120.591 145.689 1.00 48.90 87 THR H C 1
ATOM 697 O O . THR A 1 91 ? 133.201 121.513 145.900 1.00 54.94 87 THR H O 1
ATOM 701 N N . ALA A 1 92 ? 131.175 120.786 145.228 1.00 42.98 88 ALA H N 1
ATOM 702 C CA . ALA A 1 92 ? 130.744 122.090 144.744 1.00 40.32 88 ALA H CA 1
ATOM 703 C C . ALA A 1 92 ? 129.225 122.124 144.666 1.00 36.15 88 ALA H C 1
ATOM 704 O O . ALA A 1 92 ? 128.540 121.154 145.000 1.00 38.55 88 ALA H O 1
ATOM 706 N N . VAL A 1 93 ? 128.706 123.263 144.218 1.00 34.47 89 VAL H N 1
ATOM 707 C CA . VAL A 1 93 ? 127.290 123.445 143.925 1.00 31.47 89 VAL H CA 1
ATOM 708 C C . VAL A 1 93 ? 127.152 123.581 142.418 1.00 31.69 89 VAL H C 1
ATOM 709 O O . VAL A 1 93 ? 127.806 124.433 141.805 1.00 32.24 89 VAL H O 1
ATOM 713 N N . TYR A 1 94 ? 126.314 122.741 141.820 1.00 31.57 90 TYR H N 1
ATOM 714 C CA . TYR A 1 94 ? 126.190 122.666 140.372 1.00 29.78 90 TYR H CA 1
ATOM 715 C C . TYR A 1 94 ? 124.907 123.358 139.937 1.00 29.37 90 TYR H C 1
ATOM 716 O O . TYR A 1 94 ? 123.817 123.003 140.395 1.00 30.48 90 TYR H O 1
ATOM 725 N N . TYR A 1 95 ? 125.043 124.335 139.050 1.00 28.99 91 TYR H N 1
ATOM 726 C CA . TYR A 1 95 ? 123.935 125.151 138.586 1.00 25.86 91 TYR H CA 1
ATOM 727 C C . TYR A 1 95 ? 123.631 124.837 137.132 1.00 26.57 91 TYR H C 1
ATOM 728 O O . TYR A 1 95 ? 124.541 124.676 136.316 1.00 27.00 91 TYR H O 1
ATOM 737 N N . CYS A 1 96 ? 122.346 124.762 136.820 1.00 28.28 92 CYS H N 1
ATOM 738 C CA . CYS A 1 96 ? 121.852 124.481 135.482 1.00 24.37 92 CYS H CA 1
ATOM 739 C C . CYS A 1 96 ? 121.344 125.785 134.888 1.00 26.06 92 CYS H C 1
ATOM 740 O O . CYS A 1 96 ? 120.377 126.361 135.393 1.00 33.45 92 CYS H O 1
ATOM 743 N N . ALA A 1 97 ? 121.992 126.250 133.827 1.00 22.06 93 ALA H N 1
ATOM 744 C CA . ALA A 1 97 ? 121.735 127.571 133.278 1.00 24.86 93 ALA H CA 1
ATOM 745 C C . ALA A 1 97 ? 121.186 127.469 131.862 1.00 28.45 93 ALA H C 1
ATOM 746 O O . ALA A 1 97 ? 121.482 126.524 131.128 1.00 28.29 93 ALA H O 1
ATOM 748 N N . ARG A 1 98 ? 120.378 128.456 131.488 1.00 31.29 94 ARG H N 1
ATOM 749 C CA . ARG A 1 98 ? 119.797 128.554 130.158 1.00 28.74 94 ARG H CA 1
ATOM 750 C C . ARG A 1 98 ? 120.485 129.687 129.412 1.00 30.46 94 ARG H C 1
ATOM 751 O O . ARG A 1 98 ? 120.733 130.752 129.982 1.00 32.47 94 ARG H O 1
ATOM 759 N N . ASP A 1 99 ? 120.805 129.452 128.146 1.00 31.21 95 ASP H N 1
ATOM 760 C CA . ASP A 1 99 ? 121.507 130.426 127.327 1.00 30.10 95 ASP H CA 1
ATOM 761 C C . ASP A 1 99 ? 120.490 131.250 126.539 1.00 33.13 95 ASP H C 1
ATOM 762 O O . ASP A 1 99 ? 119.435 130.744 126.150 1.00 36.84 95 ASP H O 1
ATOM 767 N N . LEU A 1 100 ? 120.796 132.535 126.331 1.00 32.02 96 LEU H N 1
ATOM 768 C CA . LEU A 1 100 ? 119.925 133.381 125.518 1.00 40.85 96 LEU H CA 1
ATOM 769 C C . LEU A 1 100 ? 119.920 132.945 124.055 1.00 43.35 96 LEU H C 1
ATOM 770 O O . LEU A 1 100 ? 120.853 132.287 123.590 1.00 45.42 96 LEU H O 1
ATOM 775 N N . PRO A 1 101 ? 118.849 133.264 123.321 1.00 40.46 97 PRO H N 1
ATOM 776 C CA . PRO A 1 101 ? 118.871 133.074 121.868 1.00 47.06 97 PRO H CA 1
ATOM 777 C C . PRO A 1 101 ? 119.962 133.908 121.215 1.00 48.19 97 PRO H C 1
ATOM 778 O O . PRO A 1 101 ? 120.246 135.033 121.628 1.00 46.56 97 PRO H O 1
ATOM 782 N N . GLY A 1 102 ? 120.579 133.333 120.191 1.00 46.01 98 GLY H N 1
ATOM 783 C CA . GLY A 1 102 ? 121.761 133.920 119.603 1.00 44.52 98 GLY H CA 1
ATOM 784 C C . GLY A 1 102 ? 122.982 133.120 119.988 1.00 43.43 98 GLY H C 1
ATOM 785 O O . GLY A 1 102 ? 123.259 132.934 121.176 1.00 41.23 98 GLY H O 1
ATOM 786 N N . TYR A 1 103 ? 123.707 132.613 118.992 1.00 40.15 99 TYR H N 1
ATOM 787 C CA . TYR A 1 103 ? 124.904 131.835 119.282 1.00 35.05 99 TYR H CA 1
ATOM 788 C C . TYR A 1 103 ? 126.090 132.721 119.624 1.00 35.29 99 TYR H C 1
ATOM 789 O O . TYR A 1 103 ? 127.068 132.239 120.203 1.00 36.47 99 TYR H O 1
ATOM 798 N N . LEU A 1 104 ? 126.040 134.002 119.266 1.00 36.40 100 LEU H N 1
ATOM 799 C CA . LEU A 1 104 ? 127.090 134.914 119.702 1.00 36.74 100 LEU H CA 1
ATOM 800 C C . LEU A 1 104 ? 126.922 135.286 121.169 1.00 34.85 100 LEU H C 1
ATOM 801 O O . LEU A 1 104 ? 127.904 135.324 121.918 1.00 33.85 100 LEU H O 1
ATOM 806 N N . GLU A 1 105 A 125.687 135.553 121.600 1.00 36.39 100 GLU H N 1
ATOM 807 C CA . GLU A 1 105 A 125.393 135.938 122.982 1.00 33.99 100 GLU H CA 1
ATOM 808 C C . GLU A 1 105 A 125.428 134.689 123.855 1.00 28.63 100 GLU H C 1
ATOM 809 O O . GLU A 1 105 A 124.433 133.984 124.041 1.00 31.81 100 GLU H O 1
ATOM 815 N N . ARG A 1 106 B 126.613 134.402 124.388 1.00 24.56 100 ARG H N 1
ATOM 816 C CA . ARG A 1 106 B 126.845 133.166 125.132 1.00 22.53 100 ARG H CA 1
ATOM 817 C C . ARG A 1 106 B 126.797 133.443 126.635 1.00 23.67 100 ARG H C 1
ATOM 818 O O . ARG A 1 106 B 127.772 133.277 127.369 1.00 23.08 100 ARG H O 1
ATOM 826 N N . VAL A 1 107 C 125.622 133.867 127.091 1.00 27.82 100 VAL H N 1
ATOM 827 C CA . VAL A 1 107 C 125.401 134.223 128.484 1.00 24.81 100 VAL H CA 1
ATOM 828 C C . VAL A 1 107 C 124.466 133.196 129.105 1.00 23.30 100 VAL H C 1
ATOM 829 O O . VAL A 1 107 C 123.910 132.341 128.425 1.00 25.54 100 VAL H O 1
ATOM 833 N N . PHE A 1 108 D 124.296 133.294 130.417 1.00 21.62 100 PHE H N 1
ATOM 834 C CA . PHE A 1 108 D 123.498 132.346 131.188 1.00 21.82 100 PHE H CA 1
ATOM 835 C C . PHE A 1 108 D 122.281 133.093 131.717 1.00 25.47 100 PHE H C 1
ATOM 836 O O . PHE A 1 108 D 122.370 133.814 132.713 1.00 28.68 100 PHE H O 1
ATOM 844 N N . ASP A 1 109 ? 121.140 132.905 131.055 1.00 27.28 101 ASP H N 1
ATOM 845 C CA . ASP A 1 109 ? 119.980 133.751 131.311 1.00 27.48 101 ASP H CA 1
ATOM 846 C C . ASP A 1 109 ? 119.249 133.355 132.587 1.00 33.27 101 ASP H C 1
ATOM 847 O O . ASP A 1 109 ? 119.160 134.144 133.533 1.00 34.76 101 ASP H O 1
ATOM 852 N N . LEU A 1 110 ? 118.712 132.141 132.632 1.00 30.76 102 LEU H N 1
ATOM 853 C CA . LEU A 1 110 ? 117.914 131.706 133.765 1.00 30.29 102 LEU H CA 1
ATOM 854 C C . LEU A 1 110 ? 118.543 130.447 134.336 1.00 30.70 102 LEU H C 1
ATOM 855 O O . LEU A 1 110 ? 118.958 129.557 133.590 1.00 29.73 102 LEU H O 1
ATOM 860 N N . TRP A 1 111 ? 118.599 130.375 135.661 1.00 31.24 103 TRP H N 1
ATOM 861 C CA . TRP A 1 111 ? 119.416 129.402 136.364 1.00 26.96 103 TRP H CA 1
ATOM 862 C C . TRP A 1 111 ? 118.533 128.428 137.129 1.00 27.61 103 TRP H C 1
ATOM 863 O O . TRP A 1 111 ? 117.348 128.677 137.360 1.00 29.85 103 TRP H O 1
ATOM 874 N N . GLY A 1 112 ? 119.132 127.305 137.522 1.00 27.78 104 GLY H N 1
ATOM 875 C CA . GLY A 1 112 ? 118.436 126.297 138.289 1.00 28.59 104 GLY H CA 1
ATOM 876 C C . GLY A 1 112 ? 118.502 126.557 139.782 1.00 30.34 104 GLY H C 1
ATOM 877 O O . GLY A 1 112 ? 119.024 127.565 140.251 1.00 32.93 104 GLY H O 1
ATOM 878 N N . GLN A 1 113 ? 117.962 125.607 140.540 1.00 33.73 105 GLN H N 1
ATOM 879 C CA . GLN A 1 113 ? 117.865 125.747 141.986 1.00 34.44 105 GLN H CA 1
ATOM 880 C C . GLN A 1 113 ? 119.174 125.462 142.712 1.00 32.37 105 GLN H C 1
ATOM 881 O O . GLN A 1 113 ? 119.294 125.813 143.890 1.00 34.15 105 GLN H O 1
ATOM 887 N N . GLY A 1 114 ? 120.147 124.856 142.054 1.00 33.26 106 GLY H N 1
ATOM 888 C CA . GLY A 1 114 ? 121.385 124.492 142.708 1.00 31.83 106 GLY H CA 1
ATOM 889 C C . GLY A 1 114 ? 121.377 123.054 143.190 1.00 31.66 106 GLY H C 1
ATOM 890 O O . GLY A 1 114 ? 120.340 122.497 143.564 1.00 36.90 106 GLY H O 1
ATOM 891 N N . THR A 1 115 ? 122.556 122.438 143.181 1.00 31.25 107 THR H N 1
ATOM 892 C CA . THR A 1 115 ? 122.707 121.043 143.587 1.00 36.07 107 THR H CA 1
ATOM 893 C C . THR A 1 115 ? 124.078 120.892 144.228 1.00 39.03 107 THR H C 1
ATOM 894 O O . THR A 1 115 ? 125.094 120.949 143.531 1.00 40.84 107 THR H O 1
ATOM 898 N N . LEU A 1 116 ? 124.113 120.701 145.545 1.00 37.67 108 LEU H N 1
ATOM 899 C CA . LEU A 1 116 ? 125.378 120.539 146.252 1.00 39.47 108 LEU H CA 1
ATOM 900 C C . LEU A 1 116 ? 125.849 119.101 146.093 1.00 39.24 108 LEU H C 1
ATOM 901 O O . LEU A 1 116 ? 125.292 118.182 146.700 1.00 41.39 108 LEU H O 1
ATOM 906 N N . VAL A 1 117 ? 126.868 118.904 145.268 1.00 38.78 109 VAL H N 1
ATOM 907 C CA . VAL A 1 117 ? 127.524 117.615 145.126 1.00 41.33 109 VAL H CA 1
ATOM 908 C C . VAL A 1 117 ? 128.765 117.643 145.998 1.00 46.32 109 VAL H C 1
ATOM 909 O O . VAL A 1 117 ? 129.643 118.490 145.804 1.00 48.89 109 VAL H O 1
ATOM 913 N N . SER A 1 118 ? 128.837 116.737 146.966 1.00 45.85 110 SER H N 1
ATOM 914 C CA . SER A 1 118 ? 129.958 116.667 147.889 1.00 46.73 110 SER H CA 1
ATOM 915 C C . SER A 1 118 ? 130.559 115.275 147.831 1.00 47.55 110 SER H C 1
ATOM 916 O O . SER A 1 118 ? 129.831 114.281 147.908 1.00 50.99 110 SER H O 1
ATOM 919 N N . VAL A 1 119 ? 131.876 115.203 147.692 1.00 50.73 111 VAL H N 1
ATOM 920 C CA . VAL A 1 119 ? 132.570 113.932 147.701 1.00 54.20 111 VAL H CA 1
ATOM 921 C C . VAL A 1 119 ? 133.244 113.761 149.055 1.00 56.25 111 VAL H C 1
ATOM 922 O O . VAL A 1 119 ? 133.458 114.719 149.804 1.00 57.16 111 VAL H O 1
ATOM 926 N N . SER A 1 120 ? 133.574 112.518 149.384 1.00 55.02 112 SER H N 1
ATOM 927 C CA . SER A 1 120 ? 134.124 112.206 150.695 1.00 56.53 112 SER H CA 1
ATOM 928 C C . SER A 1 120 ? 135.379 111.349 150.597 1.00 57.35 112 SER H C 1
ATOM 929 O O . SER A 1 120 ? 135.464 110.284 151.209 1.00 55.64 112 SER H O 1
ATOM 932 N N . ILE B 2 2 ? 139.236 134.847 128.664 1.00 51.86 2 ILE K N 1
ATOM 933 C CA . ILE B 2 2 ? 140.072 136.070 128.868 1.00 52.73 2 ILE K CA 1
ATOM 934 C C . ILE B 2 2 ? 140.068 136.417 130.365 1.00 51.48 2 ILE K C 1
ATOM 935 O O . ILE B 2 2 ? 138.968 136.466 130.957 1.00 52.94 2 ILE K O 1
ATOM 940 N N . VAL B 2 3 ? 141.250 136.643 130.947 1.00 53.70 3 VAL K N 1
ATOM 941 C CA . VAL B 2 3 ? 141.347 136.935 132.409 1.00 53.56 3 VAL K CA 1
ATOM 942 C C . VAL B 2 3 ? 140.456 138.144 132.735 1.00 55.25 3 VAL K C 1
ATOM 943 O O . VAL B 2 3 ? 140.644 139.204 132.100 1.00 58.12 3 VAL K O 1
ATOM 947 N N . LEU B 2 4 ? 139.534 137.987 133.690 1.00 53.27 4 LEU K N 1
ATOM 948 C CA . LEU B 2 4 ? 138.655 139.110 134.108 1.00 52.31 4 LEU K CA 1
ATOM 949 C C . LEU B 2 4 ? 138.975 139.458 135.569 1.00 53.28 4 LEU K C 1
ATOM 950 O O . LEU B 2 4 ? 138.978 138.530 136.406 1.00 53.22 4 LEU K O 1
ATOM 955 N N . THR B 2 5 ? 139.237 140.736 135.860 1.00 53.72 5 THR K N 1
ATOM 956 C CA . THR B 2 5 ? 139.640 141.123 137.231 1.00 56.51 5 THR K CA 1
ATOM 957 C C . THR B 2 5 ? 138.585 142.015 137.850 1.00 60.96 5 THR K C 1
ATOM 958 O O . THR B 2 5 ? 138.327 143.101 137.286 1.00 61.41 5 THR K O 1
ATOM 962 N N . GLN B 2 6 ? 137.999 141.587 138.973 1.00 60.45 6 GLN K N 1
ATOM 963 C CA . GLN B 2 6 ? 137.017 142.439 139.693 1.00 57.85 6 GLN K CA 1
ATOM 964 C C . GLN B 2 6 ? 137.771 143.250 140.758 1.00 64.11 6 GLN K C 1
ATOM 965 O O . GLN B 2 6 ? 137.903 142.752 141.898 1.00 70.27 6 GLN K O 1
ATOM 971 N N . SER B 2 7 ? 138.239 144.450 140.401 1.00 65.23 7 SER K N 1
ATOM 972 C CA . SER B 2 7 ? 139.042 145.283 141.339 1.00 73.05 7 SER K CA 1
ATOM 973 C C . SER B 2 7 ? 138.263 145.641 142.617 1.00 74.06 7 SER K C 1
ATOM 974 O O . SER B 2 7 ? 138.853 145.487 143.709 1.00 74.14 7 SER K O 1
ATOM 977 N N . PRO B 2 8 ? 136.990 146.102 142.569 1.00 70.56 8 PRO K N 1
ATOM 978 C CA . PRO B 2 8 ? 136.298 146.530 143.779 1.00 67.13 8 PRO K CA 1
ATOM 979 C C . PRO B 2 8 ? 136.310 145.474 144.877 1.00 66.03 8 PRO K C 1
ATOM 980 O O . PRO B 2 8 ? 136.435 145.848 146.061 1.00 69.95 8 PRO K O 1
ATOM 984 N N . ALA B 2 9 ? 136.170 144.198 144.502 1.00 61.44 9 ALA K N 1
ATOM 985 C CA . ALA B 2 9 ? 136.128 143.104 145.502 1.00 60.43 9 ALA K CA 1
ATOM 986 C C . ALA B 2 9 ? 135.094 143.448 146.577 1.00 58.83 9 ALA K C 1
ATOM 987 O O . ALA B 2 9 ? 133.991 143.913 146.221 1.00 56.03 9 ALA K O 1
ATOM 989 N N . THR B 2 10 ? 135.441 143.245 147.851 1.00 60.04 10 THR K N 1
ATOM 990 C CA . THR B 2 10 ? 134.517 143.591 148.953 1.00 55.98 10 THR K CA 1
ATOM 991 C C . THR B 2 10 ? 134.307 145.091 148.962 1.00 54.38 10 THR K C 1
ATOM 992 O O . THR B 2 10 ? 135.317 145.826 148.909 1.00 59.53 10 THR K O 1
ATOM 996 N N . LEU B 2 11 ? 133.049 145.538 149.028 1.00 51.40 11 LEU K N 1
ATOM 997 C CA . LEU B 2 11 ? 132.740 146.991 148.982 1.00 52.40 11 LEU K CA 1
ATOM 998 C C . LEU B 2 11 ? 131.791 147.353 150.134 1.00 56.64 11 LEU K C 1
ATOM 999 O O . LEU B 2 11 ? 130.606 146.964 150.068 1.00 57.65 11 LEU K O 1
ATOM 1004 N N . SER B 2 12 ? 132.291 148.090 151.130 1.00 58.25 12 SER K N 1
ATOM 1005 C CA . SER B 2 12 ? 131.450 148.540 152.270 1.00 60.03 12 SER K CA 1
ATOM 1006 C C . SER B 2 12 ? 130.677 149.803 151.866 1.00 63.96 12 SER K C 1
ATOM 1007 O O . SER B 2 12 ? 131.286 150.894 151.877 1.00 66.42 12 SER K O 1
ATOM 1010 N N . LEU B 2 13 ? 129.392 149.657 151.523 1.00 63.10 13 LEU K N 1
ATOM 1011 C CA . LEU B 2 13 ? 128.585 150.817 151.058 1.00 62.91 13 LEU K CA 1
ATOM 1012 C C . LEU B 2 13 ? 127.233 150.836 151.788 1.00 64.05 13 LEU K C 1
ATOM 1013 O O . LEU B 2 13 ? 126.703 149.745 152.083 1.00 63.65 13 LEU K O 1
ATOM 1018 N N . SER B 2 14 ? 126.698 152.030 152.055 1.00 68.28 14 SER K N 1
ATOM 1019 C CA . SER B 2 14 ? 125.380 152.153 152.733 1.00 70.32 14 SER K CA 1
ATOM 1020 C C . SER B 2 14 ? 124.252 151.804 151.752 1.00 71.05 14 SER K C 1
ATOM 1021 O O . SER B 2 14 ? 124.420 152.057 150.541 1.00 72.33 14 SER K O 1
ATOM 1024 N N . PRO B 2 15 ? 123.115 151.237 152.214 1.00 70.42 15 PRO K N 1
ATOM 1025 C CA . PRO B 2 15 ? 121.993 150.955 151.329 1.00 69.67 15 PRO K CA 1
ATOM 1026 C C . PRO B 2 15 ? 121.364 152.231 150.786 1.00 72.42 15 PRO K C 1
ATOM 1027 O O . PRO B 2 15 ? 121.393 153.266 151.483 1.0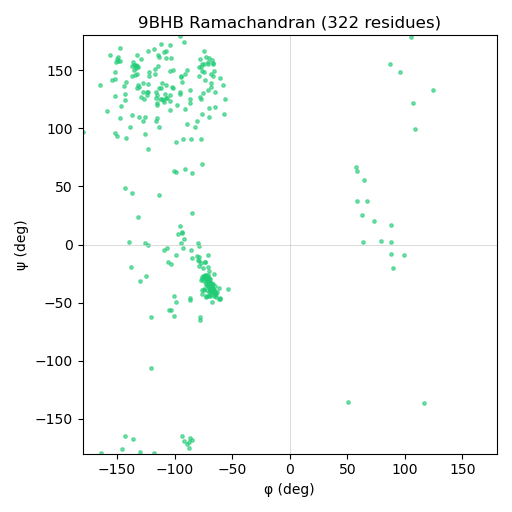0 71.45 15 PRO K O 1
ATOM 1031 N N . GLY B 2 16 ? 120.807 152.166 149.573 1.00 74.17 16 GLY K N 1
ATOM 1032 C CA . GLY B 2 16 ? 120.131 153.337 148.977 1.00 72.85 16 GLY K CA 1
ATOM 1033 C C . GLY B 2 16 ? 121.103 154.215 148.214 1.00 75.72 16 GLY K C 1
ATOM 1034 O O . GLY B 2 16 ? 120.665 155.261 147.691 1.00 78.69 16 GLY K O 1
ATOM 1035 N N . GLU B 2 17 ? 122.375 153.812 148.146 1.00 73.86 17 GLU K N 1
ATOM 1036 C CA . GLU B 2 17 ? 123.408 154.627 147.454 1.00 75.21 17 GLU K CA 1
ATOM 1037 C C . GLU B 2 17 ? 123.725 153.997 146.088 1.00 74.55 17 GLU K C 1
ATOM 1038 O O . GLU B 2 17 ? 123.224 152.884 145.818 1.00 73.48 17 GLU K O 1
ATOM 1044 N N . ASP B 2 18 ? 124.504 154.694 145.256 1.00 75.62 18 ASP K N 1
ATOM 1045 C CA . ASP B 2 18 ? 124.912 154.135 143.937 1.00 74.02 18 ASP K CA 1
ATOM 1046 C C . ASP B 2 18 ? 126.273 153.449 144.095 1.00 70.77 18 ASP K C 1
ATOM 1047 O O . ASP B 2 18 ? 127.130 153.998 144.822 1.00 69.73 18 ASP K O 1
ATOM 1052 N N . ALA B 2 19 ? 126.462 152.296 143.445 1.00 66.49 19 ALA K N 1
ATOM 1053 C CA . ALA B 2 19 ? 127.727 151.537 143.587 1.00 67.16 19 ALA K CA 1
ATOM 1054 C C . ALA B 2 19 ? 128.326 151.250 142.210 1.00 63.99 19 ALA K C 1
ATOM 1055 O O . ALA B 2 19 ? 127.620 150.663 141.361 1.00 64.26 19 ALA K O 1
ATOM 1057 N N . THR B 2 20 ? 129.585 151.647 141.992 1.00 62.97 20 THR K N 1
ATOM 1058 C CA . THR B 2 20 ? 130.241 151.353 140.729 1.00 60.87 20 THR K CA 1
ATOM 1059 C C . THR B 2 20 ? 131.231 150.208 140.914 1.00 59.51 20 THR K C 1
ATOM 1060 O O . THR B 2 20 ? 131.777 149.998 142.001 1.00 61.58 20 THR K O 1
ATOM 1064 N N . LEU B 2 21 ? 131.413 149.433 139.848 1.00 58.74 21 LEU K N 1
ATOM 1065 C CA . LEU B 2 21 ? 132.230 148.229 139.866 1.00 54.61 21 LEU K CA 1
ATOM 1066 C C . LEU B 2 21 ? 133.195 148.281 138.690 1.00 55.24 21 LEU K C 1
ATOM 1067 O O . LEU B 2 21 ? 133.212 149.244 137.919 1.00 58.71 21 LEU K O 1
ATOM 1072 N N . SER B 2 22 ? 134.004 147.236 138.540 1.00 53.17 22 SER K N 1
ATOM 1073 C CA . SER B 2 22 ? 134.890 147.160 137.391 1.00 51.24 22 SER K CA 1
ATOM 1074 C C . SER B 2 22 ? 135.144 145.702 137.048 1.00 51.46 22 SER K C 1
ATOM 1075 O O . SER B 2 22 ? 135.000 144.811 137.886 1.00 58.47 2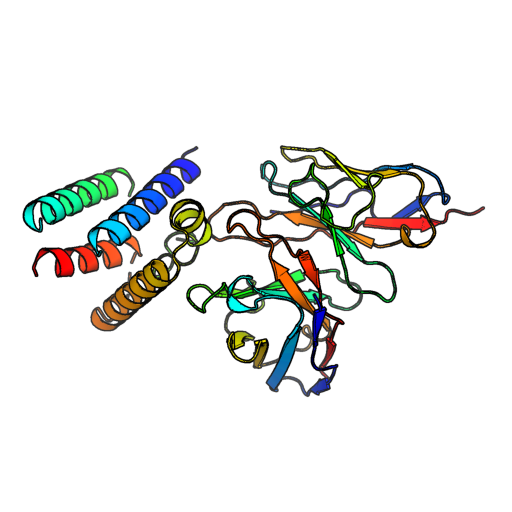2 SER K O 1
ATOM 1078 N N . CYS B 2 23 ? 135.521 145.473 135.791 1.00 45.88 23 CYS K N 1
ATOM 1079 C CA . CYS B 2 23 ? 135.875 144.137 135.312 1.00 46.57 23 CYS K CA 1
ATOM 1080 C C . CYS B 2 23 ? 136.908 144.323 134.201 1.00 48.21 23 CYS K C 1
ATOM 1081 O O . CYS B 2 23 ? 136.555 144.512 133.036 1.00 52.24 23 CYS K O 1
ATOM 1084 N N . ARG B 2 24 ? 138.180 144.262 134.575 1.00 49.23 24 ARG K N 1
ATOM 1085 C CA . ARG B 2 24 ? 139.274 144.515 133.649 1.00 54.23 24 ARG K CA 1
ATOM 1086 C C . ARG B 2 24 ? 139.628 143.223 132.926 1.00 55.53 24 ARG K C 1
ATOM 1087 O O . ARG B 2 24 ? 139.917 142.209 133.568 1.00 57.12 24 ARG K O 1
ATOM 1095 N N . ALA B 2 25 ? 139.611 143.261 131.600 1.00 54.93 25 ALA K N 1
ATOM 1096 C CA . ALA B 2 25 ? 139.955 142.111 130.778 1.00 52.97 25 ALA K CA 1
ATOM 1097 C C . ALA B 2 25 ? 141.422 142.172 130.375 1.00 55.61 25 ALA K C 1
ATOM 1098 O O . ALA B 2 25 ? 141.975 143.248 130.137 1.00 58.40 25 ALA K O 1
ATOM 1100 N N . SER B 2 26 ? 142.052 140.998 130.306 1.00 53.58 26 SER K N 1
ATOM 1101 C CA . SER B 2 26 ? 143.454 140.946 129.906 1.00 56.65 26 SER K CA 1
ATOM 1102 C C . SER B 2 26 ? 143.620 141.185 128.412 1.00 61.18 26 SER K C 1
ATOM 1103 O O . SER B 2 26 ? 144.667 141.679 127.977 1.00 64.44 26 SER K O 1
ATOM 1106 N N . GLN B 2 27 ? 142.612 140.846 127.618 1.00 61.23 27 GLN K N 1
ATOM 1107 C CA . GLN B 2 27 ? 142.645 141.005 126.174 1.00 62.38 27 GLN K CA 1
ATOM 1108 C C . GLN B 2 27 ? 141.472 141.866 125.726 1.00 64.43 27 GLN K C 1
ATOM 1109 O O . GLN B 2 27 ? 140.536 142.125 126.483 1.00 62.12 27 GLN K O 1
ATOM 1115 N N . SER B 2 28 ? 141.533 142.316 124.477 1.00 67.52 28 SER K N 1
ATOM 1116 C CA . SER B 2 28 ? 140.446 143.104 123.907 1.00 65.71 28 SER K CA 1
ATOM 1117 C C . SER B 2 28 ? 139.291 142.176 123.557 1.00 64.61 28 SER K C 1
ATOM 1118 O O . SER B 2 28 ? 139.406 141.340 122.656 1.00 63.07 28 SER K O 1
ATOM 1121 N N . VAL B 2 29 ? 138.180 142.318 124.270 1.00 61.88 29 VAL K N 1
ATOM 1122 C CA . VAL B 2 29 ? 137.023 141.445 124.108 1.00 57.08 29 VAL K CA 1
ATOM 1123 C C . VAL B 2 29 ? 135.957 142.086 123.229 1.00 52.72 29 VAL K C 1
ATOM 1124 O O . VAL B 2 29 ? 135.470 141.471 122.281 1.00 53.32 29 VAL K O 1
ATOM 1128 N N . GLY B 2 30 ? 135.594 143.337 123.518 1.00 53.36 30 GLY K N 1
ATOM 1129 C CA . GLY B 2 30 ? 134.579 144.049 122.768 1.00 51.49 30 GLY K CA 1
ATOM 1130 C C . GLY B 2 30 ? 133.387 144.383 123.649 1.00 50.56 30 GLY K C 1
ATOM 1131 O O . GLY B 2 30 ? 133.548 144.826 124.792 1.00 53.74 30 GLY K O 1
ATOM 1132 N N . SER B 2 31 ? 132.192 144.176 123.108 1.00 49.74 31 SER K N 1
ATOM 1133 C CA . SER B 2 31 ? 130.965 144.266 123.882 1.00 45.24 31 SER K CA 1
ATOM 1134 C C . SER B 2 31 ? 130.527 142.914 124.419 1.00 40.35 31 SER K C 1
ATOM 1135 O O . SER B 2 31 ? 129.407 142.790 124.918 1.00 40.57 31 SER K O 1
ATOM 1138 N N . ALA B 2 32 ? 131.383 141.900 124.326 1.00 41.16 32 ALA K N 1
ATOM 1139 C CA . ALA B 2 32 ? 131.016 140.535 124.692 1.00 37.51 32 ALA K CA 1
ATOM 1140 C C . ALA B 2 32 ? 131.348 140.273 126.161 1.00 35.16 32 ALA K C 1
ATOM 1141 O O . ALA B 2 32 ? 132.192 139.448 126.511 1.00 35.03 32 ALA K O 1
ATOM 1143 N N . LEU B 2 33 ? 130.648 140.991 127.035 1.00 33.33 33 LEU K N 1
ATOM 1144 C CA . LEU B 2 33 ? 130.811 140.765 128.462 1.00 31.34 33 LEU K CA 1
ATOM 1145 C C . LEU B 2 33 ? 129.463 140.889 129.154 1.00 31.32 33 LEU K C 1
ATOM 1146 O O . LEU B 2 33 ? 128.664 141.766 128.822 1.00 36.95 33 LEU K O 1
ATOM 1151 N N . ALA B 2 34 ? 129.219 140.003 130.115 1.00 26.85 34 ALA K N 1
ATOM 1152 C CA . ALA B 2 34 ? 127.969 139.951 130.854 1.00 26.97 34 ALA K CA 1
ATOM 1153 C C . ALA B 2 34 ? 128.224 140.210 132.333 1.00 30.90 34 ALA K C 1
ATOM 1154 O O . ALA B 2 34 ? 129.364 140.211 132.795 1.00 34.30 34 ALA K O 1
ATOM 1156 N N . TRP B 2 35 ? 127.139 140.439 133.078 1.00 28.87 35 TRP K N 1
ATOM 1157 C CA . TRP B 2 35 ? 127.203 140.674 134.516 1.00 24.83 35 TRP K CA 1
ATOM 1158 C C . TRP B 2 35 ? 126.141 139.847 135.221 1.00 24.72 35 TRP K C 1
ATOM 1159 O O . TRP B 2 35 ? 125.046 139.643 134.697 1.00 25.82 35 TRP K O 1
ATOM 1170 N N . TYR B 2 36 ? 126.468 139.394 136.429 1.00 28.50 36 TYR K N 1
ATOM 1171 C CA . TYR B 2 36 ? 125.611 138.502 137.196 1.00 25.86 36 TYR K CA 1
ATOM 1172 C C . TYR B 2 36 ? 125.492 139.007 138.627 1.00 27.57 36 TYR K C 1
ATOM 1173 O O . TYR B 2 36 ? 126.284 139.830 139.086 1.00 32.62 36 TYR K O 1
ATOM 1182 N N . GLN B 2 37 ? 124.482 138.504 139.333 1.00 27.39 37 GLN K N 1
ATOM 1183 C CA . GLN B 2 37 ? 124.240 138.879 140.724 1.00 29.82 37 GLN K CA 1
ATOM 1184 C C . GLN B 2 37 ? 123.907 137.622 141.512 1.00 34.90 37 GLN K C 1
ATOM 1185 O O . GLN B 2 37 ? 122.839 137.036 141.319 1.00 39.32 37 GLN K O 1
ATOM 1191 N N . HIS B 2 38 ? 124.805 137.213 142.403 1.00 31.76 38 HIS K N 1
ATOM 1192 C CA . HIS B 2 38 ? 124.586 136.039 143.246 1.00 32.81 38 HIS K CA 1
ATOM 1193 C C . HIS B 2 38 ? 124.106 136.514 144.613 1.00 40.65 38 HIS K C 1
ATOM 1194 O O . HIS B 2 38 ? 124.897 136.731 145.530 1.00 41.28 38 HIS K O 1
ATOM 1201 N N . ARG B 2 39 ? 122.791 136.678 144.741 1.00 45.65 39 ARG K N 1
ATOM 1202 C CA . ARG B 2 39 ? 122.191 137.039 146.013 1.00 45.41 39 ARG K CA 1
ATOM 1203 C C . ARG B 2 39 ? 122.320 135.880 147.001 1.00 46.58 39 ARG K C 1
ATOM 1204 O O . ARG B 2 39 ? 122.311 134.714 146.595 1.00 47.68 39 ARG K O 1
ATOM 1212 N N . PRO B 2 40 ? 122.485 136.173 148.295 1.00 50.22 40 PRO K N 1
ATOM 1213 C CA . PRO B 2 40 ? 122.705 135.097 149.276 1.00 52.60 40 PRO K CA 1
ATOM 1214 C C . PRO B 2 40 ? 121.465 134.233 149.455 1.00 52.66 40 PRO K C 1
ATOM 1215 O O . PRO B 2 40 ? 120.346 134.738 149.563 1.00 54.37 40 PRO K O 1
ATOM 1219 N N . GLY B 2 41 ? 121.678 132.920 149.483 1.00 51.27 41 GLY K N 1
ATOM 1220 C CA . GLY B 2 41 ? 120.578 131.984 149.550 1.00 52.28 41 GLY K CA 1
ATOM 1221 C C . GLY B 2 41 ? 119.790 131.845 148.271 1.00 50.69 41 GLY K C 1
ATOM 1222 O O . GLY B 2 41 ? 118.645 131.385 148.311 1.00 50.87 41 GLY K O 1
ATOM 1223 N N . GLN B 2 42 ? 120.367 132.223 147.132 1.00 47.56 42 GLN K N 1
ATOM 1224 C CA . GLN B 2 42 ? 119.636 132.219 145.875 1.00 46.45 42 GLN K CA 1
ATOM 1225 C C . GLN B 2 42 ? 120.588 131.938 144.724 1.00 45.48 42 GLN K C 1
ATOM 1226 O O . GLN B 2 42 ? 121.807 132.078 144.845 1.00 42.52 42 GLN K O 1
ATOM 1232 N N . SER B 2 43 ? 120.003 131.530 143.601 1.00 44.54 43 SER K N 1
ATOM 1233 C CA . SER B 2 43 ? 120.745 131.295 142.377 1.00 37.22 43 SER K CA 1
ATOM 1234 C C . SER B 2 43 ? 121.221 132.622 141.788 1.00 40.63 43 SER K C 1
ATOM 1235 O O . SER B 2 43 ? 120.654 133.677 142.085 1.00 43.64 43 SER K O 1
ATOM 1238 N N . PRO B 2 44 ? 122.277 132.603 140.971 1.00 34.20 44 PRO K N 1
ATOM 1239 C CA . PRO B 2 44 ? 122.657 133.816 140.242 1.00 31.01 44 PRO K CA 1
ATOM 1240 C C . PRO B 2 44 ? 121.599 134.196 139.221 1.00 31.61 44 PRO K C 1
ATOM 1241 O O . PRO B 2 44 ? 120.803 133.373 138.767 1.00 35.47 44 PRO K O 1
ATOM 1245 N N . ARG B 2 45 ? 121.587 135.473 138.873 1.00 27.40 45 ARG K N 1
ATOM 1246 C CA . ARG B 2 45 ? 120.708 135.963 137.829 1.00 28.52 45 ARG K CA 1
ATOM 1247 C C . ARG B 2 45 ? 121.504 136.864 136.904 1.00 28.01 45 ARG K C 1
ATOM 1248 O O . ARG B 2 45 ? 122.515 137.443 137.300 1.00 29.02 45 ARG K O 1
ATOM 1256 N N . LEU B 2 46 ? 121.055 136.958 135.661 1.00 27.59 46 LEU K N 1
ATOM 1257 C CA . LEU B 2 46 ? 121.716 137.792 134.672 1.00 25.95 46 LEU K CA 1
ATOM 1258 C C . LEU B 2 46 ? 121.177 139.210 134.777 1.00 30.03 46 LEU K C 1
ATOM 1259 O O . LEU B 2 46 ? 119.962 139.413 134.855 1.00 30.67 46 LEU K O 1
ATOM 1264 N N . LEU B 2 47 ? 122.082 140.185 134.789 1.00 33.23 47 LEU K N 1
ATOM 1265 C CA . LEU B 2 47 ? 121.722 141.594 134.839 1.00 33.52 47 LEU K CA 1
ATOM 1266 C C . LEU B 2 47 ? 121.917 142.264 133.486 1.00 33.05 47 LEU K C 1
ATOM 1267 O O . LEU B 2 47 ? 120.987 142.851 132.930 1.00 37.00 47 LEU K O 1
ATOM 1272 N N . ILE B 2 48 ? 123.132 142.187 132.952 1.00 32.97 48 ILE K N 1
ATOM 1273 C CA . ILE B 2 48 ? 123.541 142.789 131.690 1.00 36.64 48 ILE K CA 1
ATOM 1274 C C . ILE B 2 48 ? 124.181 141.689 130.862 1.00 37.14 48 ILE K C 1
ATOM 1275 O O . ILE B 2 48 ? 124.908 140.858 131.411 1.00 40.68 48 ILE K O 1
ATOM 1280 N N . TYR B 2 49 ? 123.902 141.649 129.555 1.00 36.34 49 TYR K N 1
ATOM 1281 C CA . TYR B 2 49 ? 124.484 140.595 128.734 1.00 35.15 49 TYR K CA 1
ATOM 1282 C C . TYR B 2 49 ? 125.305 141.069 127.543 1.00 34.63 49 TYR K C 1
ATOM 1283 O O . TYR B 2 49 ? 125.829 140.220 126.822 1.00 41.06 49 TYR K O 1
ATOM 1292 N N . ASP B 2 50 ? 125.442 142.377 127.309 1.00 34.15 50 ASP K N 1
ATOM 1293 C CA . ASP B 2 50 ? 126.306 142.910 126.256 1.00 37.32 50 ASP K CA 1
ATOM 1294 C C . ASP B 2 50 ? 127.195 144.038 126.761 1.00 41.20 50 ASP K C 1
ATOM 1295 O O . ASP B 2 50 ? 127.583 144.901 125.966 1.00 44.18 50 ASP K O 1
ATOM 1300 N N . ALA B 2 51 ? 127.452 144.083 128.075 1.00 42.78 51 ALA K N 1
ATOM 1301 C CA . ALA B 2 51 ? 128.219 145.098 128.805 1.00 42.93 51 ALA K CA 1
ATOM 1302 C C . ALA B 2 51 ? 127.605 146.497 128.763 1.00 48.72 51 ALA K C 1
ATOM 1303 O O . ALA B 2 51 ? 128.190 147.442 129.299 1.00 51.24 51 ALA K O 1
ATOM 1305 N N . SER B 2 52 ? 126.440 146.651 128.132 1.00 50.02 52 SER K N 1
ATOM 1306 C CA . SER B 2 52 ? 125.673 147.892 128.186 1.00 48.74 52 SER K CA 1
ATOM 1307 C C . SER B 2 52 ? 124.175 147.691 128.353 1.00 46.08 52 SER K C 1
ATOM 1308 O O . SER B 2 52 ? 123.496 148.636 128.767 1.00 45.90 52 SER K O 1
ATOM 1311 N N . THR B 2 53 ? 123.632 146.512 128.062 1.00 45.26 53 THR K N 1
ATOM 1312 C CA . THR B 2 53 ? 122.195 146.311 127.958 1.00 47.88 53 THR K CA 1
ATOM 1313 C C . THR B 2 53 ? 121.593 145.997 129.327 1.00 49.01 53 THR K C 1
ATOM 1314 O O . THR B 2 53 ? 122.208 146.220 130.371 1.00 49.17 53 THR K O 1
ATOM 1318 N N . ARG B 2 54 ? 120.348 145.527 129.332 1.00 50.64 54 ARG K N 1
ATOM 1319 C CA . ARG B 2 54 ? 119.659 145.137 130.552 1.00 50.49 54 ARG K CA 1
ATOM 1320 C C . ARG B 2 54 ? 118.802 143.919 130.251 1.00 49.13 54 ARG K C 1
ATOM 1321 O O . ARG B 2 54 ? 118.039 143.922 129.282 1.00 50.63 54 ARG K O 1
ATOM 1329 N N . ALA B 2 55 ? 118.931 142.883 131.074 1.00 46.93 55 ALA K N 1
ATOM 1330 C CA . ALA B 2 55 ? 118.217 141.641 130.839 1.00 47.11 55 ALA K CA 1
ATOM 1331 C C . ALA B 2 55 ? 116.737 141.793 131.186 1.00 52.91 55 ALA K C 1
ATOM 1332 O O . ALA B 2 55 ? 116.312 142.759 131.822 1.00 57.23 55 ALA K O 1
ATOM 1334 N N . THR B 2 56 ? 115.946 140.820 130.744 1.00 51.54 56 THR K N 1
ATOM 1335 C CA . THR B 2 56 ? 114.503 140.857 130.936 1.00 53.64 56 THR K CA 1
ATOM 1336 C C . THR B 2 56 ? 114.160 140.531 132.384 1.00 57.61 56 THR K C 1
ATOM 1337 O O . THR B 2 56 ? 114.647 139.541 132.938 1.00 59.34 56 THR K O 1
ATOM 1341 N N . GLY B 2 57 ? 113.320 141.362 132.995 1.00 58.92 57 GLY K N 1
ATOM 1342 C CA . GLY B 2 57 ? 112.986 141.205 134.395 1.00 56.49 57 GLY K CA 1
ATOM 1343 C C . GLY B 2 57 ? 113.919 141.917 135.341 1.00 56.85 57 GLY K C 1
ATOM 1344 O O . GLY B 2 57 ? 113.927 141.605 136.536 1.00 56.70 57 GLY K O 1
ATOM 1345 N N . ILE B 2 58 ? 114.705 142.865 134.842 1.00 58.97 58 ILE K N 1
ATOM 1346 C CA . ILE B 2 58 ? 115.720 143.562 135.619 1.00 58.19 58 ILE K CA 1
ATOM 1347 C C . ILE B 2 58 ? 115.322 145.029 135.684 1.00 59.45 58 ILE K C 1
ATOM 1348 O O . ILE B 2 58 ? 114.975 145.608 134.654 1.00 63.36 58 ILE K O 1
ATOM 1353 N N . PRO B 2 59 ? 115.316 145.653 136.862 1.00 58.50 59 PRO K N 1
ATOM 1354 C CA . PRO B 2 59 ? 114.983 147.079 136.949 1.00 59.84 59 PRO K CA 1
ATOM 1355 C C . PRO B 2 59 ? 116.041 147.955 136.295 1.00 61.07 59 PRO K C 1
ATOM 1356 O O . PRO B 2 59 ? 117.196 147.563 136.118 1.00 62.03 59 PRO K O 1
ATOM 1360 N N . ALA B 2 60 ? 115.624 149.176 135.948 1.00 61.63 60 ALA K N 1
ATOM 1361 C CA . ALA B 2 60 ? 116.449 150.095 135.169 1.00 63.45 60 ALA K CA 1
ATOM 1362 C C . ALA B 2 60 ? 117.634 150.660 135.944 1.00 64.19 60 ALA K C 1
ATOM 1363 O O . ALA B 2 60 ? 118.483 151.324 135.340 1.00 62.55 60 ALA K O 1
ATOM 1365 N N . ARG B 2 61 ? 117.707 150.426 137.255 1.00 61.62 61 ARG K N 1
ATOM 1366 C CA . ARG B 2 61 ? 118.838 150.884 138.052 1.00 62.55 61 ARG K CA 1
ATOM 1367 C C . ARG B 2 61 ? 120.103 150.073 137.806 1.00 61.14 61 ARG K C 1
ATOM 1368 O O . ARG B 2 61 ? 121.187 150.508 138.208 1.00 63.50 61 ARG K O 1
ATOM 1376 N N . PHE B 2 62 ? 119.996 148.908 137.171 1.00 55.09 62 PHE K N 1
ATOM 1377 C CA . PHE B 2 62 ? 121.161 148.110 136.798 1.00 51.14 62 PHE K CA 1
ATOM 1378 C C . PHE B 2 62 ? 121.611 148.563 135.414 1.00 55.19 62 PHE K C 1
ATOM 1379 O O . PHE B 2 62 ? 120.989 148.222 134.406 1.00 58.36 62 PHE K O 1
ATOM 1387 N N . SER B 2 63 ? 122.695 149.332 135.359 1.00 55.36 63 SER K N 1
ATOM 1388 C CA . SER B 2 63 ? 123.212 149.860 134.106 1.00 51.44 63 SER K CA 1
ATOM 1389 C C . SER B 2 63 ? 124.715 149.643 134.035 1.00 51.11 63 SER K C 1
ATOM 1390 O O . SER B 2 63 ? 125.400 149.604 135.059 1.00 53.84 63 SER K O 1
ATOM 1393 N N . GLY B 2 64 ? 125.227 149.516 132.811 1.00 51.00 64 GLY K N 1
ATOM 1394 C CA . GLY B 2 64 ? 126.637 149.246 132.621 1.00 53.44 64 GLY K CA 1
ATOM 1395 C C . GLY B 2 64 ? 127.181 149.884 131.363 1.00 51.92 64 GLY K C 1
ATOM 1396 O O . GLY B 2 64 ? 126.439 150.377 130.511 1.00 54.59 64 GLY K O 1
ATOM 1397 N N . SER B 2 65 ? 128.506 149.855 131.259 1.00 48.56 65 SER K N 1
ATOM 1398 C CA . SER B 2 65 ? 129.215 150.514 130.175 1.00 46.08 65 SER K CA 1
ATOM 1399 C C . SER B 2 65 ? 130.559 149.830 129.990 1.00 47.08 65 SER K C 1
ATOM 1400 O O . SER B 2 65 ? 131.030 149.102 130.867 1.00 51.27 65 SER K O 1
ATOM 1403 N N . GLY B 2 66 ? 131.171 150.073 128.837 1.00 45.40 66 GLY K N 1
ATOM 1404 C CA . GLY B 2 66 ? 132.466 149.456 128.558 1.00 46.66 66 GLY K CA 1
ATOM 1405 C C . GLY B 2 66 ? 132.405 148.681 127.257 1.00 50.14 66 GLY K C 1
ATOM 1406 O O . GLY B 2 66 ? 131.478 147.919 126.994 1.00 50.74 66 GLY K O 1
ATOM 1407 N N . SER B 2 67 ? 133.419 148.891 126.419 1.00 52.94 67 SER K N 1
ATOM 1408 C CA . SER B 2 67 ? 133.467 148.242 125.119 1.00 55.77 67 SER K CA 1
ATOM 1409 C C . SER B 2 67 ? 134.853 147.755 124.720 1.00 57.04 67 SER K C 1
ATOM 1410 O O . SER B 2 67 ? 135.002 147.239 123.609 1.00 59.17 67 SER K O 1
ATOM 1413 N N . GLY B 2 68 ? 135.864 147.902 125.569 1.00 51.07 68 GLY K N 1
ATOM 1414 C CA . GLY B 2 68 ? 137.199 147.463 125.216 1.00 55.34 68 GLY K CA 1
ATOM 1415 C C . GLY B 2 68 ? 137.753 146.423 126.164 1.00 59.28 68 GLY K C 1
ATOM 1416 O O . GLY B 2 68 ? 137.350 145.258 126.131 1.00 58.22 68 GLY K O 1
ATOM 1417 N N . THR B 2 69 ? 138.700 146.834 127.004 1.00 62.15 69 THR K N 1
ATOM 1418 C CA . THR B 2 69 ? 139.195 145.993 128.083 1.00 57.39 69 THR K CA 1
ATOM 1419 C C . THR B 2 69 ? 138.694 146.433 129.450 1.00 55.69 69 THR K C 1
ATOM 1420 O O . THR B 2 69 ? 138.800 145.662 130.409 1.00 58.32 69 THR K O 1
ATOM 1424 N N . GLU B 2 70 ? 138.155 147.643 129.557 1.00 55.55 70 GLU K N 1
ATOM 1425 C CA . GLU B 2 70 ? 137.626 148.168 130.807 1.00 54.67 70 GLU K CA 1
ATOM 1426 C C . GLU B 2 70 ? 136.107 148.117 130.770 1.00 53.68 70 GLU K C 1
ATOM 1427 O O . GLU B 2 70 ? 135.486 148.615 129.826 1.00 59.52 70 GLU K O 1
ATOM 1433 N N . PHE B 2 71 ? 135.516 147.529 131.802 1.00 48.99 71 PHE K N 1
ATOM 1434 C CA . PHE B 2 71 ? 134.076 147.366 131.901 1.00 45.47 71 PHE K CA 1
ATOM 1435 C C . PHE B 2 71 ? 133.641 147.814 133.285 1.00 49.85 71 PHE K C 1
ATOM 1436 O O . PHE B 2 71 ? 134.424 147.770 134.232 1.00 54.93 71 PHE K O 1
ATOM 1444 N N . THR B 2 72 ? 132.394 148.262 133.398 1.00 48.99 72 THR K N 1
ATOM 1445 C CA . THR B 2 72 ? 131.925 148.856 134.643 1.00 51.45 72 THR K CA 1
ATOM 1446 C C . THR B 2 72 ? 130.424 148.646 134.770 1.00 49.52 72 THR K C 1
ATOM 1447 O O . THR B 2 72 ? 129.676 148.972 133.846 1.00 53.21 72 THR K O 1
ATOM 1451 N N . LEU B 2 73 ? 129.989 148.101 135.904 1.00 48.05 73 LEU K N 1
ATOM 1452 C CA . LEU B 2 73 ? 128.576 147.985 136.235 1.00 48.60 73 LEU K CA 1
ATOM 1453 C C . LEU B 2 73 ? 128.244 148.993 137.326 1.00 52.89 73 LEU K C 1
ATOM 1454 O O . LEU B 2 73 ? 128.894 149.016 138.375 1.00 53.66 73 LEU K O 1
ATOM 1459 N N . THR B 2 74 ? 127.237 149.825 137.074 1.00 56.17 74 THR K N 1
ATOM 1460 C CA . THR B 2 74 ? 126.792 150.839 138.024 1.00 57.08 74 THR K CA 1
ATOM 1461 C C . THR B 2 74 ? 125.376 150.501 138.466 1.00 56.04 74 THR K C 1
ATOM 1462 O O . THR B 2 74 ? 124.427 150.644 137.688 1.00 54.94 74 THR K O 1
ATOM 1466 N N . VAL B 2 75 ? 125.233 150.062 139.711 1.00 59.61 75 VAL K N 1
ATOM 1467 C CA . VAL B 2 75 ? 123.931 149.833 140.322 1.00 62.11 75 VAL K CA 1
ATOM 1468 C C . VAL B 2 75 ? 123.610 151.009 141.241 1.00 67.59 75 VAL K C 1
ATOM 1469 O O . VAL B 2 75 ? 124.483 151.513 141.961 1.00 66.15 75 VAL K O 1
ATOM 1473 N N . SER B 2 76 ? 122.380 151.506 141.146 1.00 71.13 76 SER K N 1
ATOM 1474 C CA . SER B 2 76 ? 121.946 152.698 141.855 1.00 72.34 76 SER K CA 1
ATOM 1475 C C . SER B 2 76 ? 120.829 152.352 142.827 1.00 71.04 76 SER K C 1
ATOM 1476 O O . SER B 2 76 ? 120.013 151.463 142.561 1.00 69.44 76 SER K O 1
ATOM 1479 N N . SER B 2 77 ? 120.811 153.076 143.954 1.00 71.28 77 SER K N 1
ATOM 1480 C CA . SER B 2 77 ? 119.804 152.969 145.013 1.00 72.40 77 SER K CA 1
ATOM 1481 C C . SER B 2 77 ? 119.736 151.541 145.566 1.00 73.73 77 SER K C 1
ATOM 1482 O O . SER B 2 77 ? 118.757 150.813 145.382 1.00 74.68 77 SER K O 1
ATOM 1485 N N . LEU B 2 78 ? 120.840 151.161 146.221 1.00 70.05 78 LEU K N 1
ATOM 1486 C CA . LEU B 2 78 ? 121.062 149.823 146.761 1.00 67.45 78 LEU K CA 1
ATOM 1487 C C . LEU B 2 78 ? 119.974 149.403 147.742 1.00 68.97 78 LEU K C 1
ATOM 1488 O O . LEU B 2 78 ? 119.858 149.972 148.832 1.00 73.74 78 LEU K O 1
ATOM 1493 N N . THR B 2 79 ? 119.173 148.412 147.364 1.00 65.20 79 THR K N 1
ATOM 1494 C CA . THR B 2 79 ? 118.139 147.886 148.239 1.00 66.61 79 THR K CA 1
ATOM 1495 C C . THR B 2 79 ? 118.738 146.785 149.115 1.00 67.94 79 THR K C 1
ATOM 1496 O O . THR B 2 79 ? 119.956 146.599 149.164 1.00 66.36 79 THR K O 1
ATOM 1500 N N . SER B 2 80 ? 117.884 146.056 149.838 1.00 68.31 80 SER K N 1
ATOM 1501 C CA . SER B 2 80 ? 118.371 145.003 150.723 1.00 67.73 80 SER K CA 1
ATOM 1502 C C . SER B 2 80 ? 118.939 143.819 149.948 1.00 64.98 80 SER K C 1
ATOM 1503 O O . SER B 2 80 ? 119.843 143.138 150.443 1.00 64.37 80 SER K O 1
ATOM 1506 N N . GLU B 2 81 ? 118.438 143.563 148.743 1.00 63.32 81 GLU K N 1
ATOM 1507 C CA . GLU B 2 81 ? 118.886 142.424 147.955 1.00 67.07 81 GLU K CA 1
ATOM 1508 C C . GLU B 2 81 ? 120.029 142.757 147.005 1.00 61.00 81 GLU K C 1
ATOM 1509 O O . GLU B 2 81 ? 120.533 141.853 146.333 1.00 57.44 81 GLU K O 1
ATOM 1515 N N . ASP B 2 82 ? 120.455 144.019 146.932 1.00 60.76 82 ASP K N 1
ATOM 1516 C CA . ASP B 2 82 ? 121.594 144.381 146.097 1.00 52.41 82 ASP K CA 1
ATOM 1517 C C . ASP B 2 82 ? 122.930 144.091 146.757 1.00 50.43 82 ASP K C 1
ATOM 1518 O O . ASP B 2 82 ? 123.965 144.193 146.092 1.00 46.41 82 ASP K O 1
ATOM 1523 N N . PHE B 2 83 ? 122.935 143.756 148.041 1.00 52.79 83 PHE K N 1
ATOM 1524 C CA . PHE B 2 83 ? 124.165 143.413 148.744 1.00 49.37 83 PHE K CA 1
ATOM 1525 C C . PHE B 2 83 ? 124.426 141.936 148.504 1.00 48.66 83 PHE K C 1
ATOM 1526 O O . PHE B 2 83 ? 123.961 141.063 149.237 1.00 52.10 83 PHE K O 1
ATOM 1534 N N . ALA B 2 84 ? 125.180 141.667 147.444 1.00 42.84 84 ALA K N 1
ATOM 1535 C CA . ALA B 2 84 ? 125.391 140.326 146.934 1.00 37.28 84 ALA K CA 1
ATOM 1536 C C . ALA B 2 84 ? 126.827 140.230 146.445 1.00 36.26 84 ALA K C 1
ATOM 1537 O O . ALA B 2 84 ? 127.673 141.065 146.775 1.00 38.60 84 ALA K O 1
ATOM 1539 N N . VAL B 2 85 ? 127.106 139.195 145.660 1.00 35.65 85 VAL K N 1
ATOM 1540 C CA . VAL B 2 85 ? 128.391 139.025 144.998 1.00 34.00 85 VAL K CA 1
ATOM 1541 C C . VAL B 2 85 ? 128.145 139.097 143.496 1.00 33.69 85 VAL K C 1
ATOM 1542 O O . VAL B 2 85 ? 127.305 138.361 142.966 1.00 34.54 85 VAL K O 1
ATOM 1546 N N . TYR B 2 86 ? 128.864 139.984 142.816 1.00 33.38 86 TYR K N 1
ATOM 1547 C CA . TYR B 2 86 ? 128.642 140.271 141.404 1.00 33.23 86 TYR K CA 1
ATOM 1548 C C . TYR B 2 86 ? 129.784 139.708 140.573 1.00 36.38 86 TYR K C 1
ATOM 1549 O O . TYR B 2 86 ? 130.957 139.958 140.868 1.00 40.71 86 TYR K O 1
ATOM 1558 N N . TYR B 2 87 ? 129.435 138.957 139.533 1.00 31.86 87 TYR K N 1
ATOM 1559 C CA . TYR B 2 87 ? 130.397 138.315 138.655 1.00 30.77 87 TYR K CA 1
ATOM 1560 C C . TYR B 2 87 ? 130.292 138.910 137.260 1.00 30.29 87 TYR K C 1
ATOM 1561 O O . TYR B 2 87 ? 129.248 139.426 136.859 1.00 31.90 87 TYR K O 1
ATOM 1570 N N . CYS B 2 88 ? 131.399 138.845 136.526 1.00 30.51 88 CYS K N 1
ATOM 1571 C CA . CYS B 2 88 ? 131.457 139.338 135.157 1.00 29.08 88 CYS K CA 1
ATOM 1572 C C . CYS B 2 88 ? 132.007 138.235 134.271 1.00 30.40 88 CYS K C 1
ATOM 1573 O O . CYS B 2 88 ? 133.020 137.614 134.602 1.00 33.52 88 CYS K O 1
ATOM 1576 N N . GLN B 2 89 ? 131.325 137.977 133.164 1.00 26.14 89 GLN K N 1
ATOM 1577 C CA . GLN B 2 89 ? 131.655 136.877 132.277 1.00 21.98 89 GLN K CA 1
ATOM 1578 C C . GLN B 2 89 ? 131.904 137.388 130.868 1.00 24.73 89 GLN K C 1
ATOM 1579 O O . GLN B 2 89 ? 131.080 138.108 130.307 1.00 28.27 89 GLN K O 1
ATOM 1585 N N . GLU B 2 90 ? 133.038 137.001 130.291 1.00 24.45 90 GLU K N 1
ATOM 1586 C CA . GLU B 2 90 ? 133.313 137.269 128.887 1.00 26.49 90 GLU K CA 1
ATOM 1587 C C . GLU B 2 90 ? 132.823 136.103 128.042 1.00 30.70 90 GLU K C 1
ATOM 1588 O O . GLU B 2 90 ? 132.851 134.950 128.481 1.00 34.51 90 GLU K O 1
ATOM 1594 N N . TYR B 2 91 ? 132.365 136.406 126.830 1.00 31.98 91 TYR K N 1
ATOM 1595 C CA . TYR B 2 91 ? 131.912 135.385 125.891 1.00 31.83 91 TYR K CA 1
ATOM 1596 C C . TYR B 2 91 ? 132.440 135.717 124.492 1.00 35.77 91 TYR K C 1
ATOM 1597 O O . TYR B 2 91 ? 131.740 135.596 123.489 1.00 37.11 91 TYR K O 1
ATOM 1606 N N . LYS B 2 92 ? 133.719 136.100 124.449 1.00 37.55 92 LYS K N 1
ATOM 1607 C CA . LYS B 2 92 ? 134.396 136.572 123.246 1.00 40.54 92 LYS K CA 1
ATOM 1608 C C . LYS B 2 92 ? 134.362 135.534 122.129 1.00 41.58 92 LYS K C 1
ATOM 1609 O O . LYS B 2 92 ? 134.561 134.337 122.346 1.00 42.86 92 LYS K O 1
ATOM 1615 N N . ASN B 2 93 ? 134.099 136.015 120.914 1.00 44.04 93 ASN K N 1
ATOM 1616 C CA . ASN B 2 93 ? 133.926 135.147 119.747 1.00 47.48 93 ASN K CA 1
ATOM 1617 C C . ASN B 2 93 ? 135.278 134.797 119.116 1.00 47.93 93 ASN K C 1
ATOM 1618 O O . ASN B 2 93 ? 135.576 135.086 117.956 1.00 44.58 93 ASN K O 1
ATOM 1623 N N . SER B 2 94 ? 136.096 134.127 119.918 1.00 48.12 94 SER K N 1
ATOM 1624 C CA . SER B 2 94 ? 137.355 133.556 119.482 1.00 46.13 94 SER K CA 1
ATOM 1625 C C . SER B 2 94 ? 137.214 132.042 119.421 1.00 44.42 94 SER K C 1
ATOM 1626 O O . SER B 2 94 ? 136.254 131.463 119.933 1.00 41.14 94 SER K O 1
ATOM 1629 N N . VAL B 2 95 ? 138.182 131.403 118.777 1.00 47.57 95 VAL K N 1
ATOM 1630 C CA . VAL B 2 95 ? 138.191 129.949 118.655 1.00 43.44 95 VAL K CA 1
ATOM 1631 C C . VAL B 2 95 ? 139.404 129.416 119.408 1.00 44.84 95 VAL K C 1
ATOM 1632 O O . VAL B 2 95 ? 140.537 129.800 119.088 1.00 50.36 95 VAL K O 1
ATOM 1636 N N . PRO B 2 96 A 139.235 128.544 120.414 1.00 40.04 95 PRO K N 1
ATOM 1637 C CA . PRO B 2 96 A 138.000 127.977 120.985 1.00 39.96 95 PRO K CA 1
ATOM 1638 C C . PRO B 2 96 A 137.231 128.964 121.859 1.00 41.05 95 PRO K C 1
ATOM 1639 O O . PRO B 2 96 A 137.811 129.907 122.387 1.00 42.10 95 PRO K O 1
ATOM 1643 N N . PRO B 2 97 B 1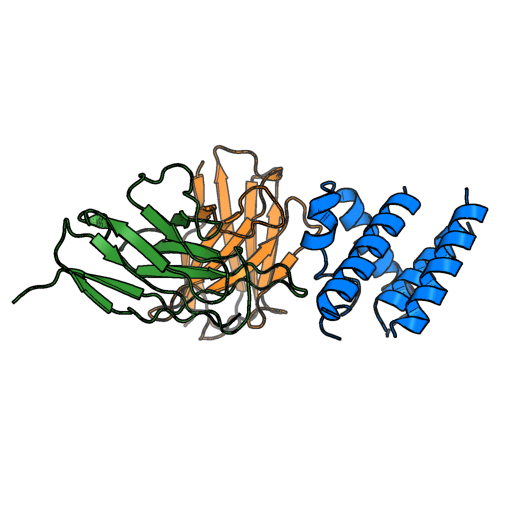35.918 128.778 122.006 1.0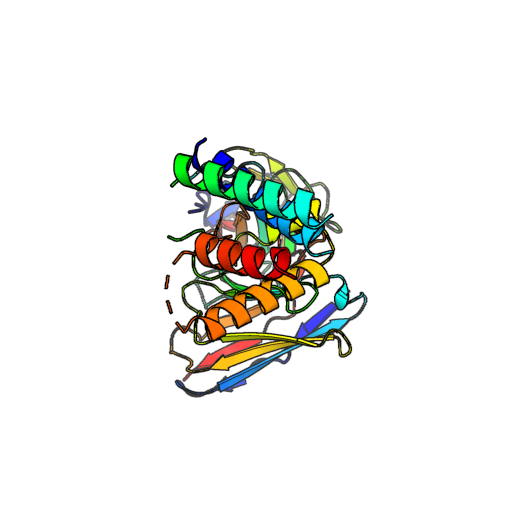0 36.33 95 PRO K N 1
ATOM 1644 C CA . PRO B 2 97 B 135.119 129.703 122.820 1.00 32.09 95 PRO K CA 1
ATOM 1645 C C . PRO B 2 97 B 135.389 129.499 124.305 1.00 35.87 95 PRO K C 1
ATOM 1646 O O . PRO B 2 97 B 135.552 128.369 124.770 1.00 37.53 95 PRO K O 1
ATOM 1650 N N . THR B 2 98 C 135.432 130.601 125.050 1.00 35.84 95 THR K N 1
ATOM 1651 C CA . THR B 2 98 C 135.673 130.559 126.483 1.00 34.94 95 THR K CA 1
ATOM 1652 C C . THR B 2 98 C 134.528 131.225 127.235 1.00 33.53 95 THR K C 1
ATOM 1653 O O . THR B 2 98 C 133.934 132.199 126.768 1.00 34.45 95 THR K O 1
ATOM 1657 N N . TRP B 2 99 ? 134.232 130.679 128.411 1.00 28.62 96 TRP K N 1
ATOM 1658 C CA . TRP B 2 99 ? 133.211 131.169 129.337 1.00 26.03 96 TRP K CA 1
ATOM 1659 C C . TRP B 2 99 ? 133.918 131.439 130.658 1.00 27.99 96 TRP K C 1
ATOM 1660 O O . TRP B 2 99 ? 133.875 130.616 131.572 1.00 29.55 96 TRP K O 1
ATOM 1671 N N . THR B 2 100 ? 134.553 132.597 130.769 1.00 27.34 97 THR K N 1
ATOM 1672 C CA . THR B 2 100 ? 135.419 132.898 131.901 1.00 28.49 97 THR K CA 1
ATOM 1673 C C . THR B 2 100 ? 134.725 133.903 132.808 1.00 28.52 97 THR K C 1
ATOM 1674 O O . THR B 2 100 ? 134.287 134.955 132.342 1.00 28.80 97 THR K O 1
ATOM 1678 N N . PHE B 2 101 ? 134.608 133.571 134.091 1.00 27.37 98 PHE K N 1
ATOM 1679 C CA . PHE B 2 101 ? 134.085 134.494 135.087 1.00 24.99 98 PHE K CA 1
ATOM 1680 C C . PHE B 2 101 ? 135.202 135.296 135.746 1.00 29.55 98 PHE K C 1
ATOM 1681 O O . PHE B 2 101 ? 136.392 135.069 135.524 1.00 32.35 98 PHE K O 1
ATOM 1689 N N . GLY B 2 102 ? 134.791 136.250 136.581 1.00 29.83 99 GLY K N 1
ATOM 1690 C CA . GLY B 2 102 ? 135.690 136.964 137.455 1.00 36.03 99 GLY K CA 1
ATOM 1691 C C . GLY B 2 102 ? 135.716 136.322 138.833 1.00 41.17 99 GLY K C 1
ATOM 1692 O O . GLY B 2 102 ? 135.038 135.333 139.102 1.00 42.14 99 GLY K O 1
ATOM 1693 N N . GLN B 2 103 ? 136.527 136.914 139.713 1.00 44.55 100 GLN K N 1
ATOM 1694 C CA . GLN B 2 103 ? 136.656 136.390 141.070 1.00 46.68 100 GLN K CA 1
ATOM 1695 C C . GLN B 2 103 ? 135.393 136.648 141.878 1.00 46.80 100 GLN K C 1
ATOM 1696 O O . GLN B 2 103 ? 135.039 135.858 142.759 1.00 51.64 100 GLN K O 1
ATOM 1702 N N . GLY B 2 104 ? 134.708 137.749 141.595 1.00 44.02 101 GLY K N 1
ATOM 1703 C CA . GLY B 2 104 ? 133.492 138.092 142.299 1.00 41.51 101 GLY K CA 1
ATOM 1704 C C . GLY B 2 104 ? 133.678 139.272 143.228 1.00 49.02 101 GLY K C 1
ATOM 1705 O O . GLY B 2 104 ? 134.200 139.118 144.335 1.00 55.67 101 GLY K O 1
ATOM 1706 N N . THR B 2 105 ? 133.271 140.457 142.788 1.00 46.14 102 THR K N 1
ATOM 1707 C CA . THR B 2 105 ? 133.232 141.591 143.694 1.00 44.48 102 THR K CA 1
ATOM 1708 C C . THR B 2 105 ? 132.023 141.462 144.612 1.00 41.09 102 THR K C 1
ATOM 1709 O O . THR B 2 105 ? 131.043 140.789 144.296 1.00 38.86 102 THR K O 1
ATOM 1713 N N . LYS B 2 106 ? 132.116 142.085 145.782 1.00 43.24 103 LYS K N 1
ATOM 1714 C CA . LYS B 2 106 ? 131.093 141.927 146.805 1.00 41.69 103 LYS K CA 1
ATOM 1715 C C . LYS B 2 106 ? 130.715 143.292 147.351 1.00 45.83 103 LYS K C 1
ATOM 1716 O O . LYS B 2 106 ? 131.590 144.110 147.639 1.00 54.26 103 LYS K O 1
ATOM 1722 N N . VAL B 2 107 ? 129.418 143.538 147.487 1.00 40.80 104 VAL K N 1
ATOM 1723 C CA . VAL B 2 107 ? 128.908 144.783 148.042 1.00 45.58 104 VAL K CA 1
ATOM 1724 C C . VAL B 2 107 ? 128.305 144.476 149.404 1.00 50.10 104 VAL K C 1
ATOM 1725 O O . VAL B 2 107 ? 127.430 143.610 149.521 1.00 52.51 104 VAL K O 1
ATOM 1729 N N . GLU B 2 108 ? 128.779 145.176 150.431 1.00 50.75 105 GLU K N 1
ATOM 1730 C CA . GLU B 2 108 ? 128.349 144.942 151.800 1.00 53.73 105 GLU K CA 1
ATOM 1731 C C . GLU B 2 108 ? 127.937 146.260 152.440 1.00 57.65 105 GLU K C 1
ATOM 1732 O O . GLU B 2 108 ? 128.309 147.342 151.981 1.00 61.22 105 GLU K O 1
ATOM 1738 N N . ILE B 2 109 ? 127.147 146.153 153.504 1.00 55.49 106 ILE K N 1
ATOM 1739 C CA . ILE B 2 109 ? 126.652 147.323 154.222 1.00 54.92 106 ILE K CA 1
ATOM 1740 C C . ILE B 2 109 ? 127.763 147.863 155.109 1.00 57.32 106 ILE K C 1
ATOM 1741 O O . ILE B 2 109 ? 128.353 147.120 155.901 1.00 63.96 106 ILE K O 1
ATOM 1746 N N . LYS B 2 110 ? 128.060 149.155 154.983 1.00 55.87 107 LYS K N 1
ATOM 1747 C CA . LYS B 2 110 ? 129.091 149.752 155.818 1.00 60.18 107 LYS K CA 1
ATOM 1748 C C . LYS B 2 110 ? 128.492 150.270 157.121 1.00 65.29 107 LYS K C 1
ATOM 1749 O O . LYS B 2 110 ? 127.313 150.629 157.194 1.00 66.14 107 LYS K O 1
ATOM 1755 N N . ARG B 2 111 ? 129.316 150.259 158.168 1.00 65.95 108 ARG K N 1
ATOM 1756 C CA . ARG B 2 111 ? 128.904 150.643 159.512 1.00 63.90 108 ARG K CA 1
ATOM 1757 C C . ARG B 2 111 ? 129.973 151.522 160.147 1.00 68.69 108 ARG K C 1
ATOM 1758 O O . ARG B 2 111 ? 130.879 151.999 159.457 1.00 67.71 108 ARG K O 1
ATOM 1766 N N . THR B 2 112 ? 129.875 151.743 161.454 1.00 72.03 109 THR K N 1
ATOM 1767 C CA . THR B 2 112 ? 130.861 152.544 162.172 1.00 73.84 109 THR K CA 1
ATOM 1768 C C . THR B 2 112 ? 132.189 151.802 162.310 1.00 70.96 109 THR K C 1
ATOM 1769 O O . THR B 2 112 ? 132.365 150.982 163.211 1.00 68.66 109 THR K O 1
ATOM 1773 N N . SER C 3 579 ? 142.912 141.908 111.973 1.00 51.25 579 SER A N 1
ATOM 1774 C CA . SER C 3 579 ? 144.060 141.128 112.421 1.00 57.60 579 SER A CA 1
ATOM 1775 C C . SER C 3 579 ? 144.199 139.850 111.605 1.00 59.08 579 SER A C 1
ATOM 1776 O O . SER C 3 579 ? 143.353 139.553 110.764 1.00 59.89 579 SER A O 1
ATOM 1779 N N . PHE C 3 580 ? 145.274 139.098 111.845 1.00 56.11 580 PHE A N 1
ATOM 1780 C CA . PHE C 3 580 ? 145.469 137.854 111.110 1.00 55.98 580 PHE A CA 1
ATOM 1781 C C . PHE C 3 580 ? 144.552 136.754 111.631 1.00 56.88 580 PHE A C 1
ATOM 1782 O O . PHE C 3 580 ? 144.030 135.958 110.843 1.00 58.43 580 PHE A O 1
ATOM 1790 N N . TYR C 3 581 ? 144.355 136.693 112.952 1.00 57.08 581 TYR A N 1
ATOM 1791 C CA . TYR C 3 581 ? 143.486 135.676 113.536 1.00 54.89 581 TYR A CA 1
ATOM 1792 C C . TYR C 3 581 ? 142.032 135.888 113.137 1.00 51.17 581 TYR A C 1
ATOM 1793 O O . TYR C 3 581 ? 141.310 134.920 112.880 1.00 47.50 581 TYR A O 1
ATOM 1802 N N . ALA C 3 582 ? 141.588 137.146 113.076 1.00 53.06 582 ALA A N 1
ATOM 1803 C CA . ALA C 3 582 ? 140.223 137.438 112.650 1.00 49.62 582 ALA A CA 1
ATOM 1804 C C . ALA C 3 582 ? 140.016 137.104 111.179 1.00 52.94 582 ALA A C 1
ATOM 1805 O O . ALA C 3 582 ? 138.950 136.607 110.797 1.00 56.22 582 ALA A O 1
ATOM 1807 N N . PHE C 3 583 ? 141.029 137.358 110.344 1.00 53.09 583 PHE A N 1
ATOM 1808 C CA . PHE C 3 583 ? 140.965 136.963 108.939 1.00 51.59 583 PHE A CA 1
ATOM 1809 C C . PHE C 3 583 ? 140.935 135.445 108.793 1.00 49.62 583 PHE A C 1
ATOM 1810 O O . PHE C 3 583 ? 140.221 134.914 107.936 1.00 47.66 583 PHE A O 1
ATOM 1818 N N . PHE C 3 584 ? 141.703 134.737 109.625 1.00 49.73 584 PHE A N 1
ATOM 1819 C CA . PHE C 3 584 ? 141.712 133.277 109.594 1.00 47.00 584 PHE A CA 1
ATOM 1820 C C . PHE C 3 584 ? 140.364 132.706 110.023 1.00 44.98 584 PHE A C 1
ATOM 1821 O O . PHE C 3 584 ? 139.876 131.739 109.426 1.00 43.51 584 PHE A O 1
ATOM 1829 N N . ASP C 3 585 ? 139.747 133.298 111.051 1.00 46.51 585 ASP A N 1
ATOM 1830 C CA . ASP C 3 585 ? 138.411 132.878 111.466 1.00 43.65 585 ASP A CA 1
ATOM 1831 C C . ASP C 3 585 ? 137.368 133.184 110.403 1.00 43.56 585 ASP A C 1
ATOM 1832 O O . ASP C 3 585 ? 136.463 132.375 110.184 1.00 44.59 585 ASP A O 1
ATOM 1837 N N . LEU C 3 586 ? 137.476 134.339 109.733 1.00 42.47 586 LEU A N 1
ATOM 1838 C CA . LEU C 3 586 ? 136.565 134.653 108.634 1.00 42.46 586 LEU A CA 1
ATOM 1839 C C . LEU C 3 586 ? 136.722 133.672 107.480 1.00 44.08 586 LEU A C 1
ATOM 1840 O O . LEU C 3 586 ? 135.727 133.233 106.894 1.00 45.23 586 LEU A O 1
ATOM 1845 N N . TRP C 3 587 ? 137.964 133.299 107.160 1.00 43.76 587 TRP A N 1
ATOM 1846 C CA . TRP C 3 587 ? 138.204 132.388 106.046 1.00 39.28 587 TRP A CA 1
ATOM 1847 C C . TRP C 3 587 ? 137.711 130.979 106.357 1.00 38.18 587 TRP A C 1
ATOM 1848 O O . TRP C 3 587 ? 137.058 130.354 105.516 1.00 37.43 587 TRP A O 1
ATOM 1859 N N . VAL C 3 588 ? 137.996 130.470 107.560 1.00 39.38 588 VAL A N 1
ATOM 1860 C CA . VAL C 3 588 ? 137.525 129.138 107.939 1.00 35.75 588 VAL A CA 1
ATOM 1861 C C . VAL C 3 588 ? 136.006 129.127 108.107 1.00 34.86 588 VAL A C 1
ATOM 1862 O O . VAL C 3 588 ? 135.343 128.156 107.722 1.00 33.01 588 VAL A O 1
ATOM 1866 N N . LYS C 3 589 ? 135.428 130.216 108.632 1.00 38.23 589 LYS A N 1
ATOM 1867 C CA . LYS C 3 589 ? 133.979 130.356 108.742 1.00 35.54 589 LYS A CA 1
ATOM 1868 C C . LYS C 3 589 ? 133.304 130.323 107.378 1.00 39.96 589 LYS A C 1
ATOM 1869 O O . LYS C 3 589 ? 132.318 129.606 107.180 1.00 42.18 589 LYS A O 1
ATOM 1875 N N . ASN C 3 590 ? 133.832 131.086 106.419 1.00 39.49 590 ASN A N 1
ATOM 1876 C CA . ASN C 3 590 ? 133.238 131.117 105.090 1.00 38.61 590 ASN A CA 1
ATOM 1877 C C . ASN C 3 590 ? 133.473 129.815 104.339 1.00 38.66 590 ASN A C 1
ATOM 1878 O O . ASN C 3 590 ? 132.611 129.392 103.564 1.00 37.97 590 ASN A O 1
ATOM 1883 N N . LEU C 3 591 ? 134.613 129.158 104.574 1.00 37.58 591 LEU A N 1
ATOM 1884 C CA . LEU C 3 591 ? 134.868 127.852 103.976 1.00 34.00 591 LEU A CA 1
ATOM 1885 C C . LEU C 3 591 ? 133.899 126.799 104.502 1.00 34.45 591 LEU A C 1
ATOM 1886 O O . LEU C 3 591 ? 133.367 126.003 103.722 1.00 34.47 591 LEU A O 1
ATOM 1891 N N . LEU C 3 592 ? 133.633 126.798 105.813 1.00 36.21 592 LEU A N 1
ATOM 1892 C CA . LEU C 3 592 ? 132.674 125.849 106.373 1.00 30.97 592 LEU A CA 1
ATOM 1893 C C . LEU C 3 592 ? 131.251 126.158 105.931 1.00 33.56 592 LEU A C 1
ATOM 1894 O O . LEU C 3 592 ? 130.482 125.236 105.645 1.00 36.63 592 LEU A O 1
ATOM 1899 N N . ILE C 3 593 ? 130.886 127.443 105.861 1.00 35.38 593 ILE A N 1
ATOM 1900 C CA . ILE C 3 593 ? 129.544 127.826 105.424 1.00 35.58 593 ILE A CA 1
ATOM 1901 C C . ILE C 3 593 ? 129.320 127.449 103.962 1.00 40.99 593 ILE A C 1
ATOM 1902 O O . ILE C 3 593 ? 128.283 126.872 103.609 1.00 44.17 593 ILE A O 1
ATOM 1907 N N . ASP C 3 594 ? 130.303 127.715 103.099 1.00 39.35 594 ASP A N 1
ATOM 1908 C CA . ASP C 3 594 ? 130.159 127.363 101.694 1.00 37.55 594 ASP A CA 1
ATOM 1909 C C . ASP C 3 594 ? 130.264 125.860 101.468 1.00 39.19 594 ASP A C 1
ATOM 1910 O O . ASP C 3 594 ? 129.639 125.343 100.541 1.00 44.10 594 ASP A O 1
ATOM 1915 N N . SER C 3 595 ? 131.013 125.137 102.307 1.00 37.47 595 SER A N 1
ATOM 1916 C CA . SER C 3 595 ? 131.046 123.680 102.204 1.00 36.06 595 SER A CA 1
ATOM 1917 C C . SER C 3 595 ? 129.720 123.064 102.630 1.00 38.73 595 SER A C 1
ATOM 1918 O O . SER C 3 595 ? 129.266 122.079 102.035 1.00 39.89 595 SER A O 1
ATOM 1921 N N . ILE C 3 596 ? 129.094 123.629 103.665 1.00 39.60 596 ILE A N 1
ATOM 1922 C CA . ILE C 3 596 ? 127.763 123.207 104.086 1.00 38.63 596 ILE A CA 1
ATOM 1923 C C . ILE C 3 596 ? 126.733 123.502 102.998 1.00 43.89 596 ILE A C 1
ATOM 1924 O O . ILE C 3 596 ? 125.875 122.663 102.694 1.00 47.22 596 ILE A O 1
ATOM 1929 N N . ASN C 3 597 ? 126.824 124.679 102.371 1.00 43.14 597 ASN A N 1
ATOM 1930 C CA . ASN C 3 597 ? 125.902 125.026 101.292 1.00 42.81 597 ASN A CA 1
ATOM 1931 C C . ASN C 3 597 ? 126.133 124.184 100.041 1.00 45.53 597 ASN A C 1
ATOM 1932 O O . ASN C 3 597 ? 125.179 123.883 99.316 1.00 49.03 597 ASN A O 1
ATOM 1937 N N . TRP C 3 598 ? 127.380 123.800 99.765 1.00 43.91 598 TRP A N 1
ATOM 1938 C CA . TRP C 3 598 ? 127.668 122.947 98.622 1.00 43.26 598 TRP A CA 1
ATOM 1939 C C . TRP C 3 598 ? 127.298 121.493 98.867 1.00 43.18 598 TRP A C 1
ATOM 1940 O O . TRP C 3 598 ? 127.001 120.776 97.907 1.00 49.11 598 TRP A O 1
ATOM 1951 N N . LYS C 3 599 ? 127.316 121.037 100.121 1.00 41.48 599 LYS A N 1
ATOM 1952 C CA . LYS C 3 599 ? 126.845 119.691 100.422 1.00 43.63 599 LYS A CA 1
ATOM 1953 C C . LYS C 3 599 ? 125.330 119.572 100.360 1.00 46.78 599 LYS A C 1
ATOM 1954 O O . LYS C 3 599 ? 124.819 118.448 100.313 1.00 50.35 599 LYS A O 1
ATOM 1960 N N . ASN C 3 600 ? 124.606 120.687 100.363 1.00 44.86 600 ASN A N 1
ATOM 1961 C CA . ASN C 3 600 ? 123.153 120.663 100.258 1.00 46.71 600 ASN A CA 1
ATOM 1962 C C . ASN C 3 600 ? 122.691 121.292 98.948 1.00 45.34 600 ASN A C 1
ATOM 1963 O O . ASN C 3 600 ? 122.083 122.362 98.944 1.00 44.07 600 ASN A O 1
ATOM 1968 N N . ASN C 3 621 ? 126.359 120.469 88.482 1.00 82.26 621 ASN A N 1
ATOM 1969 C CA . ASN C 3 621 ? 126.929 121.392 89.457 1.00 82.43 621 ASN A CA 1
ATOM 1970 C C . ASN C 3 621 ? 128.212 120.839 90.062 1.00 77.91 621 ASN A C 1
ATOM 1971 O O . ASN C 3 621 ? 128.917 121.545 90.780 1.00 76.73 621 ASN A O 1
ATOM 1976 N N . CYS C 3 622 ? 128.505 119.569 89.771 1.00 76.58 622 CYS A N 1
ATOM 1977 C CA . CYS C 3 622 ? 129.705 118.943 90.315 1.00 73.78 622 CYS A CA 1
ATOM 1978 C C . CYS C 3 622 ? 130.973 119.502 89.683 1.00 76.04 622 CYS A C 1
ATOM 1979 O O . CYS C 3 622 ? 132.032 119.491 90.318 1.00 75.75 622 CYS A O 1
ATOM 1982 N N . LYS C 3 623 ? 130.891 119.983 88.440 1.00 80.11 623 LYS A N 1
ATOM 1983 C CA . LYS C 3 623 ? 132.055 120.602 87.814 1.00 78.56 623 LYS A CA 1
ATOM 1984 C C . LYS C 3 623 ? 132.352 121.966 88.426 1.00 74.97 623 LYS A C 1
ATOM 1985 O O . LYS C 3 623 ? 133.519 122.323 88.623 1.00 71.53 623 LYS A O 1
ATOM 1991 N N . CYS C 3 624 ? 131.309 122.740 88.736 1.00 73.58 624 CYS A N 1
ATOM 1992 C CA . CYS C 3 624 ? 131.516 124.022 89.400 1.00 71.76 624 CYS A CA 1
ATOM 1993 C C . CYS C 3 624 ? 131.925 123.839 90.854 1.00 69.74 624 CYS A C 1
ATOM 1994 O O . CYS C 3 624 ? 132.633 124.687 91.407 1.00 69.06 624 CYS A O 1
ATOM 1997 N N . PHE C 3 625 ? 131.490 122.748 91.488 1.00 68.91 625 PHE A N 1
ATOM 1998 C CA . PHE C 3 625 ? 131.894 122.473 92.861 1.00 63.10 625 PHE A CA 1
ATOM 1999 C C . PHE C 3 625 ? 133.333 121.978 92.937 1.00 61.89 625 PHE A C 1
ATOM 2000 O O . PHE C 3 625 ? 134.065 122.344 93.864 1.00 61.92 625 PHE A O 1
ATOM 2008 N N . GLU C 3 626 ? 133.752 121.142 91.983 1.00 63.65 626 GLU A N 1
ATOM 2009 C CA . GLU C 3 626 ? 135.136 120.681 91.957 1.00 63.69 626 GLU A CA 1
ATOM 2010 C C . GLU C 3 626 ? 136.090 121.815 91.610 1.00 63.53 626 GLU A C 1
ATOM 2011 O O . GLU C 3 626 ? 137.220 121.850 92.110 1.00 61.35 626 GLU A O 1
ATOM 2017 N N . ASN C 3 627 ? 135.654 122.751 90.766 1.00 64.44 627 ASN A N 1
ATOM 2018 C CA . ASN C 3 627 ? 136.452 123.943 90.512 1.00 63.20 627 ASN A CA 1
ATOM 2019 C C . ASN C 3 627 ? 136.459 124.866 91.723 1.00 60.10 627 ASN A C 1
ATOM 2020 O O . ASN C 3 627 ? 137.437 125.588 91.945 1.00 60.12 627 ASN A O 1
ATOM 2025 N N . TRP C 3 628 ? 135.381 124.858 92.514 1.00 57.44 628 TRP A N 1
ATOM 2026 C CA . TRP C 3 628 ? 135.358 125.642 93.744 1.00 52.10 628 TRP A CA 1
ATOM 2027 C C . TRP C 3 628 ? 136.286 125.048 94.796 1.00 51.11 628 TRP A C 1
ATOM 2028 O O . TRP C 3 628 ? 137.022 125.782 95.462 1.00 54.43 628 TRP A O 1
ATOM 2039 N N . ALA C 3 629 ? 136.261 123.723 94.963 1.00 51.17 629 ALA A N 1
ATOM 2040 C CA . ALA C 3 629 ? 137.104 123.083 95.969 1.00 49.34 629 ALA A CA 1
ATOM 2041 C C . ALA C 3 629 ? 138.572 123.111 95.573 1.00 54.70 629 ALA A C 1
ATOM 2042 O O . ALA C 3 629 ? 139.447 123.069 96.443 1.00 56.42 629 ALA A O 1
ATOM 2044 N N . LYS C 3 630 ? 138.860 123.171 94.273 1.00 56.12 630 LYS A N 1
ATOM 2045 C CA . LYS C 3 630 ? 140.228 123.395 93.826 1.00 57.19 630 LYS A CA 1
ATOM 2046 C C . LYS C 3 630 ? 140.659 124.835 94.067 1.00 57.79 630 LYS A C 1
ATOM 2047 O O . LYS C 3 630 ? 141.846 125.094 94.289 1.00 56.77 630 LYS A O 1
ATOM 2053 N N . THR C 3 631 ? 139.712 125.776 94.031 1.00 56.98 631 THR A N 1
ATOM 2054 C CA . THR C 3 631 ? 140.034 127.175 94.293 1.00 53.53 631 THR A CA 1
ATOM 2055 C C . THR C 3 631 ? 140.325 127.413 95.770 1.00 55.71 631 THR A C 1
ATOM 2056 O O . THR C 3 631 ? 141.303 128.087 96.112 1.00 60.69 631 THR A O 1
ATOM 2060 N N . LYS C 3 632 ? 139.496 126.855 96.659 1.00 53.91 632 LYS A N 1
ATOM 2061 C CA . LYS C 3 632 ? 139.699 127.048 98.093 1.00 51.81 632 LYS A CA 1
ATOM 2062 C C . LYS C 3 632 ? 140.933 126.318 98.598 1.00 53.96 632 LYS A C 1
ATOM 2063 O O . LYS C 3 632 ? 141.553 126.757 99.573 1.00 56.93 632 LYS A O 1
ATOM 2069 N N . GLU C 3 633 ? 141.306 125.210 97.959 1.00 54.44 633 GLU A N 1
ATOM 2070 C CA . GLU C 3 633 ? 142.485 124.479 98.399 1.00 57.72 633 GLU A CA 1
ATOM 2071 C C . GLU C 3 633 ? 143.770 125.196 98.007 1.00 60.11 633 GLU A C 1
ATOM 2072 O O . GLU C 3 633 ? 144.760 125.117 98.739 1.00 60.70 633 GLU A O 1
ATOM 2078 N N . ASN C 3 634 ? 143.772 125.911 96.879 1.00 60.14 634 ASN A N 1
ATOM 2079 C CA . ASN C 3 634 ? 144.914 126.760 96.551 1.00 59.69 634 ASN A CA 1
ATOM 2080 C C . ASN C 3 634 ? 144.960 128.002 97.430 1.00 60.33 634 ASN A C 1
ATOM 2081 O O . ASN C 3 634 ? 146.040 128.561 97.653 1.00 62.58 634 ASN A O 1
ATOM 2086 N N . GLU C 3 635 ? 143.810 128.451 97.932 1.00 58.97 635 GLU A N 1
ATOM 2087 C CA . GLU C 3 635 ? 143.797 129.533 98.906 1.00 57.25 635 GLU A CA 1
ATOM 2088 C C . GLU C 3 635 ? 144.194 129.060 100.295 1.00 59.79 635 GLU A C 1
ATOM 2089 O O . GLU C 3 635 ? 144.496 129.891 101.154 1.00 63.06 635 GLU A O 1
ATOM 2095 N N . TRP C 3 636 ? 144.184 127.748 100.539 1.00 58.79 636 TRP A N 1
ATOM 2096 C CA . TRP C 3 636 ? 144.662 127.230 101.814 1.00 59.18 636 TRP A CA 1
ATOM 2097 C C . TRP C 3 636 ? 146.185 127.221 101.880 1.00 64.71 636 TRP A C 1
ATOM 2098 O O . TRP C 3 636 ? 146.756 127.390 102.963 1.00 67.75 636 TRP A O 1
ATOM 2109 N N . LYS C 3 637 ? 146.858 127.042 100.740 1.00 63.66 637 LYS A N 1
ATOM 2110 C CA . LYS C 3 637 ? 148.316 126.994 100.739 1.00 66.19 637 LYS A CA 1
ATOM 2111 C C . LYS C 3 637 ? 148.956 128.362 100.950 1.00 69.87 637 LYS A C 1
ATOM 2112 O O . LYS C 3 637 ? 150.064 128.429 101.493 1.00 70.96 637 LYS A O 1
ATOM 2118 N N . LYS C 3 638 ? 148.301 129.450 100.537 1.00 67.03 638 LYS A N 1
ATOM 2119 C CA . LYS C 3 638 ? 148.828 130.770 100.866 1.00 68.31 638 LYS A CA 1
ATOM 2120 C C . LYS C 3 638 ? 148.589 131.137 102.324 1.00 69.21 638 LYS A C 1
ATOM 2121 O O . LYS C 3 638 ? 149.276 132.021 102.846 1.00 73.69 638 LYS A O 1
ATOM 2127 N N . VAL C 3 639 ? 147.635 130.482 102.987 1.00 67.60 639 VAL A N 1
ATOM 2128 C CA . VAL C 3 639 ? 147.401 130.726 104.406 1.00 69.89 639 VAL A CA 1
ATOM 2129 C C . VAL C 3 639 ? 148.313 129.851 105.256 1.00 69.30 639 VAL A C 1
ATOM 2130 O O . VAL C 3 639 ? 148.950 130.325 106.203 1.00 70.03 639 VAL A O 1
ATOM 2134 N N . LYS C 3 640 ? 148.401 128.568 104.925 1.00 67.84 640 LYS A N 1
ATOM 2135 C CA . LYS C 3 640 ? 149.277 127.652 105.643 1.00 69.13 640 LYS A CA 1
ATOM 2136 C C . LYS C 3 640 ? 150.732 127.840 105.224 1.00 75.26 640 LYS A C 1
ATOM 2137 O O . LYS C 3 640 ? 151.364 128.842 105.558 1.00 75.43 640 LYS A O 1
ATOM 2143 N N . TYR C 3 654 ? 147.760 123.228 117.160 1.00 85.55 654 TYR A N 1
ATOM 2144 C CA . TYR C 3 654 ? 146.662 123.925 116.499 1.00 77.23 654 TYR A CA 1
ATOM 2145 C C . TYR C 3 654 ? 145.429 123.945 117.394 1.00 69.65 654 TYR A C 1
ATOM 2146 O O . TYR C 3 654 ? 144.668 122.979 117.437 1.00 67.63 654 TYR A O 1
ATOM 2155 N N . LYS C 3 655 ? 145.249 125.053 118.118 1.00 69.34 655 LYS A N 1
ATOM 2156 C CA . LYS C 3 655 ? 144.099 125.187 119.006 1.00 66.42 655 LYS A CA 1
ATOM 2157 C C . LYS C 3 655 ? 142.803 125.344 118.227 1.00 64.55 655 LYS A C 1
ATOM 2158 O O . LYS C 3 655 ? 141.743 124.906 118.689 1.00 65.36 655 LYS A O 1
ATOM 2164 N N . LYS C 3 656 ? 142.868 125.963 117.050 1.00 58.83 656 LYS A N 1
ATOM 2165 C CA . LYS C 3 656 ? 141.662 126.319 116.315 1.00 53.03 656 LYS A CA 1
ATOM 2166 C C . LYS C 3 656 ? 141.192 125.164 115.442 1.00 52.92 656 LYS A C 1
ATOM 2167 O O . LYS C 3 656 ? 140.007 124.814 115.439 1.00 48.02 656 LYS A O 1
ATOM 2173 N N . LEU C 3 657 ? 142.114 124.565 114.700 1.00 60.69 657 LEU A N 1
ATOM 2174 C CA . LEU C 3 657 ? 141.815 123.482 113.766 1.00 61.14 657 LEU A CA 1
ATOM 2175 C C . LEU C 3 657 ? 142.131 122.139 114.419 1.00 61.73 657 LEU A C 1
ATOM 2176 O O . LEU C 3 657 ? 143.004 121.398 113.965 1.00 65.01 657 LEU A O 1
ATOM 2181 N N . ASN C 3 658 ? 141.425 121.824 115.505 1.00 60.07 658 ASN A N 1
ATOM 2182 C CA . ASN C 3 658 ? 141.935 120.795 116.412 1.00 67.51 658 ASN A CA 1
ATOM 2183 C C . ASN C 3 658 ? 141.703 119.375 115.889 1.00 74.64 658 ASN A C 1
ATOM 2184 O O . ASN C 3 658 ? 142.663 118.662 115.582 1.00 79.15 658 ASN A O 1
ATOM 2189 N N . ASN C 3 659 ? 140.449 118.938 115.767 1.00 70.53 659 ASN A N 1
ATOM 2190 C CA . ASN C 3 659 ? 140.181 117.666 115.102 1.00 67.71 659 ASN A CA 1
ATOM 2191 C C . ASN C 3 659 ? 139.279 117.817 113.886 1.00 65.32 659 ASN A C 1
ATOM 2192 O O . ASN C 3 659 ? 139.703 117.503 112.770 1.00 66.05 659 ASN A O 1
ATOM 2197 N N . HIS C 3 660 ? 138.046 118.281 114.065 1.00 59.01 660 HIS A N 1
ATOM 2198 C CA . HIS C 3 660 ? 137.115 118.468 112.957 1.00 50.88 660 HIS A CA 1
ATOM 2199 C C . HIS C 3 660 ? 136.261 119.716 113.177 1.00 48.76 660 HIS A C 1
ATOM 2200 O O . HIS C 3 660 ? 135.034 119.667 113.100 1.00 51.48 660 HIS A O 1
ATOM 2207 N N . PHE C 3 661 ? 136.922 120.833 113.512 1.00 43.97 661 PHE A N 1
ATOM 2208 C CA . PHE C 3 661 ? 136.338 122.183 113.581 1.00 37.41 661 PHE A CA 1
ATOM 2209 C C . PHE C 3 661 ? 135.275 122.292 114.676 1.00 39.97 661 PHE A C 1
ATOM 2210 O O . PHE C 3 661 ? 134.133 122.670 114.419 1.00 43.98 661 PHE A O 1
ATOM 2218 N N . GLN C 3 662 ? 135.656 121.952 115.910 1.00 41.34 662 GLN A N 1
ATOM 2219 C CA . GLN C 3 662 ? 134.685 122.047 116.999 1.00 40.70 662 GLN A CA 1
ATOM 2220 C C . GLN C 3 662 ? 134.413 123.497 117.381 1.00 36.73 662 GLN A C 1
ATOM 2221 O O . GLN C 3 662 ? 133.255 123.887 117.559 1.00 33.98 662 GLN A O 1
ATOM 2227 N N . GLY C 3 663 ? 135.456 124.310 117.488 1.00 37.32 663 GLY A N 1
ATOM 2228 C CA . GLY C 3 663 ? 135.357 125.644 118.039 1.00 35.87 663 GLY A CA 1
ATOM 2229 C C . GLY C 3 663 ? 134.796 126.705 117.122 1.00 35.45 663 GLY A C 1
ATOM 2230 O O . GLY C 3 663 ? 134.654 127.855 117.548 1.00 34.00 663 GLY A O 1
ATOM 2231 N N . TYR C 3 664 ? 134.465 126.366 115.881 1.00 39.06 664 TYR A N 1
ATOM 2232 C CA . TYR C 3 664 ? 133.942 127.332 114.927 1.00 34.72 664 TYR A CA 1
ATOM 2233 C C . TYR C 3 664 ? 132.424 127.334 114.893 1.00 36.01 664 TYR A C 1
ATOM 2234 O O . TYR C 3 664 ? 131.836 127.890 113.959 1.00 40.49 664 TYR A O 1
ATOM 2243 N N . PHE C 3 665 ? 131.795 126.738 115.908 1.00 34.91 665 PHE A N 1
ATOM 2244 C CA . PHE C 3 665 ? 130.366 126.449 115.892 1.00 32.78 665 PHE A CA 1
ATOM 2245 C C . PHE C 3 665 ? 129.543 127.731 115.937 1.00 32.96 665 PHE A C 1
ATOM 2246 O O . PHE C 3 665 ? 128.647 127.934 115.113 1.00 32.55 665 PHE A O 1
ATOM 2254 N N . PHE C 3 666 ? 129.861 128.627 116.871 1.00 31.07 666 PHE A N 1
ATOM 2255 C CA . PHE C 3 666 ? 129.086 129.855 117.017 1.00 31.54 666 PHE A CA 1
ATOM 2256 C C . PHE C 3 666 ? 129.362 130.828 115.881 1.00 32.77 666 PHE A C 1
ATOM 2257 O O . PHE C 3 666 ? 128.459 131.558 115.454 1.00 36.52 666 PHE A O 1
ATOM 2265 N N . HIS C 3 667 ? 130.600 130.831 115.369 1.00 30.68 667 HIS A N 1
ATOM 2266 C CA . HIS C 3 667 ? 130.930 131.608 114.177 1.00 32.37 667 HIS A CA 1
ATOM 2267 C C . HIS C 3 667 ? 130.105 131.166 112.979 1.00 34.89 667 HIS A C 1
ATOM 2268 O O . HIS C 3 667 ? 129.544 132.003 112.264 1.00 41.46 667 HIS A O 1
ATOM 2275 N N . VAL C 3 668 ? 129.997 129.854 112.762 1.00 33.34 668 VAL A N 1
ATOM 2276 C CA . VAL C 3 668 ? 129.244 129.345 111.623 1.00 32.87 668 VAL A CA 1
ATOM 2277 C C . VAL C 3 668 ? 127.750 129.599 111.793 1.00 37.12 668 VAL A C 1
ATOM 2278 O O . VAL C 3 668 ? 127.086 130.069 110.862 1.00 41.57 668 VAL A O 1
ATOM 2282 N N . MET C 3 669 ? 127.201 129.369 112.986 1.00 35.95 669 MET A N 1
ATOM 2283 C CA . MET C 3 669 ? 125.754 129.506 113.122 1.00 37.45 669 MET A CA 1
ATOM 2284 C C . MET C 3 669 ? 125.292 130.873 113.597 1.00 37.84 669 MET A C 1
ATOM 2285 O O . MET C 3 669 ? 124.108 131.022 113.912 1.00 40.14 669 MET A O 1
ATOM 2290 N N . LYS C 3 670 ? 126.173 131.870 113.648 1.00 38.56 670 LYS A N 1
ATOM 2291 C CA . LYS C 3 670 ? 125.695 133.244 113.591 1.00 39.49 670 LYS A CA 1
ATOM 2292 C C . LYS C 3 670 ? 124.984 133.480 112.259 1.00 46.37 670 LYS A C 1
ATOM 2293 O O . LYS C 3 670 ? 123.951 134.156 112.206 1.00 49.38 670 LYS A O 1
ATOM 2299 N N . GLU C 3 671 ? 125.500 132.883 111.179 1.00 46.95 671 GLU A N 1
ATOM 2300 C CA . GLU C 3 671 ? 124.944 133.050 109.845 1.00 44.52 671 GLU A CA 1
ATOM 2301 C C . GLU C 3 671 ? 124.237 131.820 109.290 1.00 45.45 671 GLU A C 1
ATOM 2302 O O . GLU C 3 671 ? 123.666 131.907 108.200 1.00 51.72 671 GLU A O 1
ATOM 2308 N N . LEU C 3 672 ? 124.259 130.686 109.990 1.00 44.36 672 LEU A N 1
ATOM 2309 C CA . LEU C 3 672 ? 123.654 129.475 109.441 1.00 46.69 672 LEU A CA 1
ATOM 2310 C C . LEU C 3 672 ? 122.293 129.160 110.058 1.00 50.45 672 LEU A C 1
ATOM 2311 O O . LEU C 3 672 ? 121.311 129.007 109.322 1.00 52.78 672 LEU A O 1
ATOM 2316 N N . ASN C 3 673 ? 122.240 129.022 111.390 1.00 49.03 673 ASN A N 1
ATOM 2317 C CA . ASN C 3 673 ? 121.008 128.880 112.187 1.00 50.83 673 ASN A CA 1
ATOM 2318 C C . ASN C 3 673 ? 120.200 127.621 111.855 1.00 56.49 673 ASN A C 1
ATOM 2319 O O . ASN C 3 673 ? 118.987 127.587 112.069 1.00 59.84 673 ASN A O 1
ATOM 2324 N N . LYS C 3 674 ? 120.847 126.566 111.345 1.00 55.06 674 LYS A N 1
ATOM 2325 C CA . LYS C 3 674 ? 120.187 125.273 111.097 1.00 53.98 674 LYS A CA 1
ATOM 2326 C C . LYS C 3 674 ? 121.154 124.175 111.538 1.00 52.53 674 LYS A C 1
ATOM 2327 O O . LYS C 3 674 ? 122.087 123.837 110.807 1.00 53.83 674 LYS A O 1
ATOM 2333 N N . GLU C 3 675 ? 120.919 123.612 112.728 1.00 49.27 675 GLU A N 1
ATOM 2334 C CA . GLU C 3 675 ? 121.939 122.777 113.358 1.00 45.04 675 GLU A CA 1
ATOM 2335 C C . GLU C 3 675 ? 121.998 121.376 112.772 1.00 50.98 675 GLU A C 1
ATOM 2336 O O . GLU C 3 675 ? 122.931 120.624 113.075 1.00 55.03 675 GLU A O 1
ATOM 2342 N N . GLU C 3 676 ? 121.020 120.998 111.950 1.00 52.63 676 GLU A N 1
ATOM 2343 C CA . GLU C 3 676 ? 121.100 119.714 111.266 1.00 51.54 676 GLU A CA 1
ATOM 2344 C C . GLU C 3 676 ? 122.216 119.729 110.230 1.00 50.58 676 GLU A C 1
ATOM 2345 O O . GLU C 3 676 ? 122.880 118.712 110.002 1.00 53.64 676 GLU A O 1
ATOM 2351 N N . LYS C 3 677 ? 122.456 120.894 109.619 1.00 49.97 677 LYS A N 1
ATOM 2352 C CA . LYS C 3 677 ? 123.578 121.069 108.702 1.00 50.27 677 LYS A CA 1
ATOM 2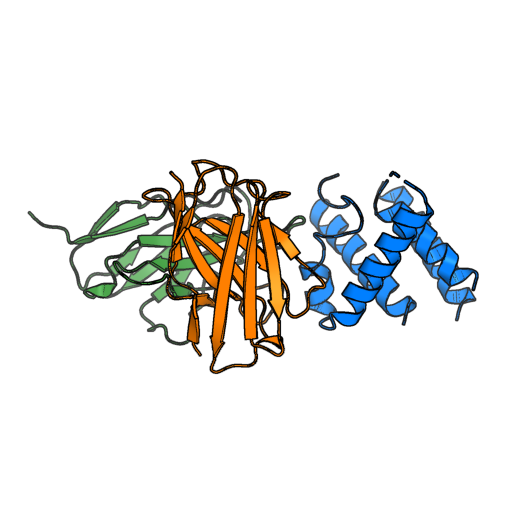353 C C . LYS C 3 677 ? 124.915 120.894 109.415 1.00 51.00 677 LYS A C 1
ATOM 2354 O O . LYS C 3 677 ? 125.818 120.208 108.915 1.00 52.40 677 LYS A O 1
ATOM 2360 N N . TRP C 3 678 ? 125.048 121.502 110.598 1.00 48.53 678 TRP A N 1
ATOM 2361 C CA . TRP C 3 678 ? 126.271 121.364 111.383 1.00 44.21 678 TRP A CA 1
ATOM 2362 C C . TRP C 3 678 ? 126.473 119.935 111.861 1.00 48.65 678 TRP A C 1
ATOM 2363 O O . TRP C 3 678 ? 127.597 119.426 111.841 1.00 50.82 678 TRP A O 1
ATOM 2374 N N . TYR C 3 679 ? 125.397 119.276 112.299 1.00 50.95 679 TYR A N 1
ATOM 2375 C CA . TYR C 3 679 ? 125.517 117.900 112.769 1.00 50.38 679 TYR A CA 1
ATOM 2376 C C . TYR C 3 679 ? 125.863 116.955 111.626 1.00 54.89 679 TYR A C 1
ATOM 2377 O O . TYR C 3 679 ? 126.644 116.016 111.812 1.00 59.38 679 TYR A O 1
ATOM 2386 N N . LYS C 3 680 ? 125.317 117.205 110.431 1.00 51.61 680 LYS A N 1
ATOM 2387 C CA . LYS C 3 680 ? 125.671 116.410 109.260 1.00 52.42 680 LYS A CA 1
ATOM 2388 C C . LYS C 3 680 ? 127.129 116.612 108.865 1.00 51.26 680 LYS A C 1
ATOM 2389 O O . LYS C 3 680 ? 127.818 115.645 108.515 1.00 54.24 680 LYS A O 1
ATOM 2395 N N . LEU C 3 681 ? 127.620 117.857 108.934 1.00 45.78 681 LEU A N 1
ATOM 2396 C CA . LEU C 3 681 ? 129.026 118.122 108.634 1.00 46.60 681 LEU A CA 1
ATOM 2397 C C . LEU C 3 681 ? 129.952 117.460 109.649 1.00 47.49 681 LEU A C 1
ATOM 2398 O O . LEU C 3 681 ? 130.985 116.893 109.272 1.00 50.01 681 LEU A O 1
ATOM 2403 N N . MET C 3 682 ? 129.587 117.500 110.934 1.00 47.01 682 MET A N 1
ATOM 2404 C CA . MET C 3 682 ? 130.420 116.879 111.961 1.00 47.11 682 MET A CA 1
ATOM 2405 C C . MET C 3 682 ? 130.414 115.358 111.853 1.00 52.03 682 MET A C 1
ATOM 2406 O O . MET C 3 682 ? 131.453 114.721 112.055 1.00 53.66 682 MET A O 1
ATOM 2411 N N . GLU C 3 683 ? 129.263 114.756 111.529 1.00 54.37 683 GLU A N 1
ATOM 2412 C CA . GLU C 3 683 ? 129.217 113.310 111.323 1.00 55.64 683 GLU A CA 1
ATOM 2413 C C . GLU C 3 683 ? 130.015 112.889 110.094 1.00 57.79 683 GLU A C 1
ATOM 2414 O O . GLU C 3 683 ? 130.700 111.857 110.122 1.00 61.01 683 GLU A O 1
ATOM 2420 N N . ASP C 3 684 ? 129.948 113.676 109.011 1.00 56.57 684 ASP A N 1
ATOM 2421 C CA . ASP C 3 684 ? 130.726 113.367 107.812 1.00 56.49 684 ASP A CA 1
ATOM 2422 C C . ASP C 3 684 ? 132.224 113.486 108.067 1.00 56.99 684 ASP A C 1
ATOM 2423 O O . ASP C 3 684 ? 133.003 112.638 107.618 1.00 58.57 684 ASP A O 1
ATOM 2428 N N . LEU C 3 685 ? 132.645 114.512 108.809 1.00 55.62 685 LEU A N 1
ATOM 2429 C CA . LEU C 3 685 ? 134.064 114.648 109.125 1.00 54.12 685 LEU A CA 1
ATOM 2430 C C . LEU C 3 685 ? 134.536 113.581 110.106 1.00 59.87 685 LEU A C 1
ATOM 2431 O O . LEU C 3 685 ? 135.671 113.105 109.994 1.00 66.20 685 LEU A O 1
ATOM 2436 N N . LYS C 3 686 ? 133.683 113.176 111.053 1.00 59.24 686 LYS A N 1
ATOM 2437 C CA . LYS C 3 686 ? 134.058 112.121 111.988 1.00 59.81 686 LYS A CA 1
ATOM 2438 C C . LYS C 3 686 ? 134.185 110.772 111.290 1.00 65.02 686 LYS A C 1
ATOM 2439 O O . LYS C 3 686 ? 135.121 110.013 111.568 1.00 68.50 686 LYS A O 1
ATOM 2445 N N . GLU C 3 687 ? 133.274 110.461 110.361 1.00 64.63 687 GLU A N 1
ATOM 2446 C CA . GLU C 3 687 ? 133.424 109.210 109.627 1.00 66.68 687 GLU A CA 1
ATOM 2447 C C . GLU C 3 687 ? 134.560 109.274 108.611 1.00 68.23 687 GLU A C 1
ATOM 2448 O O . GLU C 3 687 ? 135.157 108.236 108.317 1.00 72.41 687 GLU A O 1
ATOM 2454 N N . LYS C 3 688 ? 134.907 110.464 108.107 1.00 65.08 688 LYS A N 1
ATOM 2455 C CA . LYS C 3 688 ? 136.095 110.585 107.265 1.00 65.99 688 LYS A CA 1
ATOM 2456 C C . LYS C 3 688 ? 137.372 110.359 108.069 1.00 70.44 688 LYS A C 1
ATOM 2457 O O . LYS C 3 688 ? 138.319 109.733 107.576 1.00 74.33 688 LYS A O 1
ATOM 2463 N N . ILE C 3 689 ? 137.411 110.862 109.308 1.00 69.51 689 ILE A N 1
ATOM 2464 C CA . ILE C 3 689 ? 138.547 110.617 110.195 1.00 68.44 689 ILE A CA 1
ATOM 2465 C C . ILE C 3 689 ? 138.645 109.133 110.544 1.00 75.11 689 ILE A C 1
ATOM 2466 O O . ILE C 3 689 ? 139.739 108.552 110.541 1.00 77.59 689 ILE A O 1
ATOM 2471 N N . ASP C 3 690 ? 137.502 108.491 110.812 1.00 75.36 690 ASP A N 1
ATOM 2472 C CA . ASP C 3 690 ? 137.495 107.058 111.105 1.00 76.04 690 ASP A CA 1
ATOM 2473 C C . ASP C 3 690 ? 137.892 106.219 109.894 1.00 77.41 690 ASP A C 1
ATOM 2474 O O . ASP C 3 690 ? 138.517 105.165 110.053 1.00 80.08 690 ASP A O 1
ATOM 2479 N N . SER C 3 691 ? 137.538 106.660 108.685 1.00 76.29 691 SER A N 1
ATOM 2480 C CA . SER C 3 691 ? 137.956 105.953 107.481 1.00 77.35 691 SER A CA 1
ATOM 2481 C C . SER C 3 691 ? 139.437 106.146 107.185 1.00 79.43 691 SER A C 1
ATOM 2482 O O . SER C 3 691 ? 140.085 105.223 106.680 1.00 79.55 691 SER A O 1
ATOM 2485 N N . SER C 3 692 ? 139.983 107.331 107.477 1.00 79.94 692 SER A N 1
ATOM 2486 C CA . SER C 3 692 ? 141.403 107.568 107.231 1.00 81.35 692 SER A CA 1
ATOM 2487 C C . SER C 3 692 ? 142.284 106.799 108.207 1.00 83.98 692 SER A C 1
ATOM 2488 O O . SER C 3 692 ? 143.361 106.326 107.826 1.00 81.98 692 SER A O 1
ATOM 2491 N N . ASN C 3 693 ? 141.850 106.661 109.456 1.00 86.06 693 ASN A N 1
ATOM 2492 C CA . ASN C 3 693 ? 142.620 105.933 110.458 1.00 88.70 693 ASN A CA 1
ATOM 2493 C C . ASN C 3 693 ? 142.497 104.427 110.255 1.00 89.86 693 ASN A C 1
ATOM 2494 O O . ASN C 3 693 ? 142.419 103.665 111.218 1.00 90.47 693 ASN A O 1
ATOM 2499 N N . GLY C 3 703 ? 145.511 120.089 109.614 1.00 55.42 703 GLY A N 1
ATOM 2500 C CA . GLY C 3 703 ? 144.984 118.851 110.156 1.00 58.55 703 GLY A CA 1
ATOM 2501 C C . GLY C 3 703 ? 143.504 118.666 109.889 1.00 62.56 703 GLY A C 1
ATOM 2502 O O . GLY C 3 703 ? 143.097 117.712 109.229 1.00 61.17 703 GLY A O 1
ATOM 2503 N N . ALA C 3 704 ? 142.692 119.582 110.416 1.00 62.09 704 ALA A N 1
ATOM 2504 C CA . ALA C 3 704 ? 141.253 119.519 110.195 1.00 53.32 704 ALA A CA 1
ATOM 2505 C C . ALA C 3 704 ? 140.866 119.979 108.797 1.00 51.96 704 ALA A C 1
ATOM 2506 O O . ALA C 3 704 ? 139.852 119.520 108.261 1.00 54.04 704 ALA A O 1
ATOM 2508 N N . ILE C 3 705 ? 141.644 120.891 108.209 1.00 52.30 705 ILE A N 1
ATOM 2509 C CA . ILE C 3 705 ? 141.362 121.378 106.861 1.00 48.97 705 ILE A CA 1
ATOM 2510 C C . ILE C 3 705 ? 141.614 120.283 105.834 1.00 50.97 705 ILE A C 1
ATOM 2511 O O . ILE C 3 705 ? 140.841 120.114 104.882 1.00 54.36 705 ILE A O 1
ATOM 2516 N N . LYS C 3 706 ? 142.685 119.506 106.025 1.00 51.43 706 LYS A N 1
ATOM 2517 C CA . LYS C 3 706 ? 143.033 118.443 105.088 1.00 54.65 706 LYS A CA 1
ATOM 2518 C C . LYS C 3 706 ? 142.005 117.316 105.116 1.00 55.23 706 LYS A C 1
ATOM 2519 O O . LYS C 3 706 ? 141.711 116.723 104.073 1.00 55.77 706 LYS A O 1
ATOM 2525 N N . VAL C 3 707 ? 141.431 117.035 106.288 1.00 55.88 707 VAL A N 1
ATOM 2526 C CA . VAL C 3 707 ? 140.343 116.065 106.391 1.00 55.43 707 VAL A CA 1
ATOM 2527 C C . VAL C 3 707 ? 139.100 116.575 105.663 1.00 53.78 707 VAL A C 1
ATOM 2528 O O . VAL C 3 707 ? 138.414 115.812 104.969 1.00 55.73 707 VAL A O 1
ATOM 2532 N N . LEU C 3 708 ? 138.815 117.877 105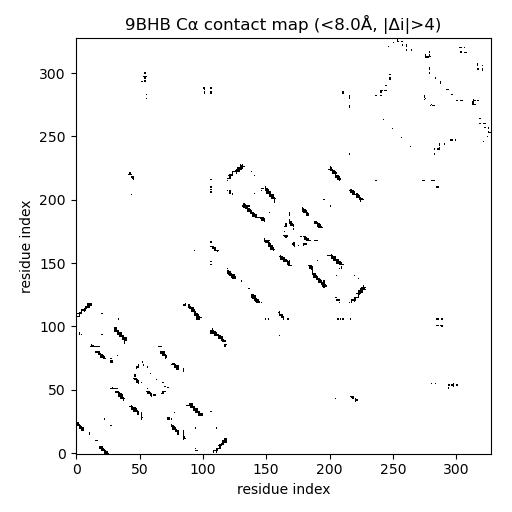.780 1.00 51.02 708 LEU A N 1
ATOM 2533 C CA . LEU C 3 708 ? 137.697 118.483 105.060 1.00 44.48 708 LEU A CA 1
ATOM 2534 C C . LEU C 3 708 ? 137.898 118.438 103.551 1.00 50.81 708 LEU A C 1
ATOM 2535 O O . LEU C 3 708 ? 136.966 118.108 102.810 1.00 56.11 708 LEU A O 1
ATOM 2540 N N . PHE C 3 709 ? 139.104 118.750 103.076 1.00 51.57 709 PHE A N 1
ATOM 2541 C CA . PHE C 3 709 ? 139.339 118.783 101.636 1.00 50.31 709 PHE A CA 1
ATOM 2542 C C . PHE C 3 709 ? 139.418 117.388 101.030 1.00 55.74 709 PHE A C 1
ATOM 2543 O O . PHE C 3 709 ? 139.118 117.220 99.843 1.00 61.50 709 PHE A O 1
ATOM 2551 N N . ASP C 3 710 ? 139.819 116.381 101.806 1.00 55.96 710 ASP A N 1
ATOM 2552 C CA . ASP C 3 710 ? 139.660 115.012 101.330 1.00 57.84 710 ASP A CA 1
ATOM 2553 C C . ASP C 3 710 ? 138.211 114.556 101.406 1.00 58.30 710 ASP A C 1
ATOM 2554 O O . ASP C 3 710 ? 137.800 113.684 100.634 1.00 62.27 710 ASP A O 1
ATOM 2559 N N . HIS C 3 711 ? 137.426 115.123 102.323 1.00 57.66 711 HIS A N 1
ATOM 2560 C CA . HIS C 3 711 ? 135.999 114.823 102.350 1.00 57.41 711 HIS A CA 1
ATOM 2561 C C . HIS C 3 711 ? 135.271 115.531 101.215 1.00 58.78 711 HIS A C 1
ATOM 2562 O O . HIS C 3 711 ? 134.361 114.961 100.602 1.00 62.99 711 HIS A O 1
ATOM 2569 N N . LEU C 3 712 ? 135.663 116.772 100.912 1.00 56.06 712 LEU A N 1
ATOM 2570 C CA . LEU C 3 712 ? 135.090 117.487 99.778 1.00 54.68 712 LEU A CA 1
ATOM 2571 C C . LEU C 3 712 ? 135.533 116.900 98.446 1.00 60.08 712 LEU A C 1
ATOM 2572 O O . LEU C 3 712 ? 134.855 117.106 97.435 1.00 64.27 712 LEU A O 1
ATOM 2577 N N . LYS C 3 713 ? 136.663 116.190 98.421 1.00 60.94 713 LYS A N 1
ATOM 2578 C CA . LYS C 3 713 ? 137.074 115.485 97.212 1.00 63.84 713 LYS A CA 1
ATOM 2579 C C . LYS C 3 713 ? 136.177 114.280 96.950 1.00 69.01 713 LYS A C 1
ATOM 2580 O O . LYS C 3 713 ? 135.884 113.958 95.792 1.00 70.61 713 LYS A O 1
ATOM 2586 N N . ASP C 3 714 ? 135.726 113.606 98.013 1.00 66.36 714 ASP A N 1
ATOM 2587 C CA . ASP C 3 714 ? 134.830 112.466 97.842 1.00 67.91 714 ASP A CA 1
ATOM 2588 C C . ASP C 3 714 ? 133.441 112.897 97.389 1.00 69.74 714 ASP A C 1
ATOM 2589 O O . ASP C 3 714 ? 132.759 112.141 96.688 1.00 75.25 714 ASP A O 1
ATOM 2594 N N . ILE C 3 715 ? 132.999 114.090 97.788 1.00 64.84 715 ILE A N 1
ATOM 2595 C CA . ILE C 3 715 ? 131.723 114.608 97.306 1.00 66.80 715 ILE A CA 1
ATOM 2596 C C . ILE C 3 715 ? 131.829 114.982 95.830 1.00 70.87 715 ILE A C 1
ATOM 2597 O O . ILE C 3 715 ? 130.926 114.694 95.033 1.00 74.05 715 ILE A O 1
ATOM 2602 N N . ALA C 3 716 ? 132.955 115.589 95.437 1.00 71.04 716 ALA A N 1
ATOM 2603 C CA . ALA C 3 716 ? 133.121 116.082 94.073 1.00 72.79 716 ALA A CA 1
ATOM 2604 C C . ALA C 3 716 ? 133.258 114.953 93.059 1.00 76.09 716 ALA A C 1
ATOM 2605 O O . ALA C 3 716 ? 132.863 115.119 91.899 1.00 77.98 716 ALA A O 1
ATOM 2607 N N . GLU C 3 717 ? 133.812 113.809 93.460 1.00 74.73 717 GLU A N 1
ATOM 2608 C CA . GLU C 3 717 ? 133.948 112.699 92.526 1.00 79.52 717 GLU A CA 1
ATOM 2609 C C . GLU C 3 717 ? 132.652 111.923 92.337 1.00 83.32 717 GLU A C 1
ATOM 2610 O O . GLU C 3 717 ? 132.559 111.128 91.396 1.00 81.65 717 GLU A O 1
ATOM 2616 N N . ARG C 3 718 ? 131.659 112.129 93.196 1.00 81.33 718 ARG A N 1
ATOM 2617 C CA . ARG C 3 718 ? 130.374 111.456 93.054 1.00 79.24 718 ARG A CA 1
ATOM 2618 C C . ARG C 3 718 ? 129.557 112.081 91.930 1.00 79.60 718 ARG A C 1
ATOM 2619 O O . ARG C 3 718 ? 128.951 113.138 92.105 1.00 76.56 718 ARG A O 1
#

B-factor: mean 48.65, std 14.79, range [16.55, 95.06]

Radius of gyration: 21.9 Å; Cα contacts (8 Å, |Δi|>4): 696; chains: 3; bounding box: 42×49×74 Å

Secondary structure (DSSP, 8-state):
-HHHHHHHHHHHHHHHHHHHH--HHHHHHHHHHHHHHHHHH---SSSSS--TTHHHHHHH---HHHHHHHHHHHHHHHHHH--HHHHHHHHHHHHHT-/-EEEE---EEE-TT-EEEE-EEEESS-GGGS-EEEEEEETTTEEEEEEEE-SSTT-EEE-TTTTTT-EEEEETTTTEEEEEEES--GGG-EEEEEEEEPSSSS---EEEE---EEEEE-/--EE-SS-EEE--TTS-EE---EESS---S-EEEEEE-TTS-EEEEESSSS---TT--TTEEEE-SSS--EEEE-S--GGG-SEEEEEE----SS---B----EEEE----

Organism: Plasmodium falciparum (isolate 3D7) (NCBI:txid36329)

Nearest PDB structures (foldseek):
  8vdg-assembly1_K  TM=1.009E+00  e=3.519E-22  Homo sapiens
  8f6o-assembly1_B  TM=9.419E-01  e=9.765E-15  Homo sapiens
  5b71-assembly2_C  TM=9.473E-01  e=8.319E-14  Homo sapiens
  6osh-assembly1_L  TM=9.247E-01  e=6.364E-14  Oryctolagus cuniculus
  7daa-assembly1_L  TM=9.363E-01  e=8.322E-13  Homo sapiens